Protein AF-0000000079156968 (afdb_homodimer)

InterPro domains:
  IPR021149 MAGT1/OST3/OST6 [PF04756] (38-128)

Nearest PDB structures (foldseek):
  6ef2-assembly1_L  TM=2.694E-01  e=6.608E+00  Saccharomyces cerevisiae S288C
  5nwl-assembly1_D  TM=2.665E-01  e=9.044E+00  Homo sapiens
  6ef2-assembly1_L  TM=2.692E-01  e=6.608E+00  Saccharomyces cerevisiae S288C
  5nwl-assembly1_D  TM=2.709E-01  e=9.629E+00  Homo sapiens

Foldseek 3Di:
DDCPPPPPPVVVVVVVPPPVPCVVVPPPVPVLPPLLVVLVVQLVVDQLSAREDDLVNVVCQVPRPPNLAAEDEAEAEPVCCVVCPPVVVVVVVVLSNVNNVQCVVCVPPPRSSRYGYYYYYDYPPNPDSD/DDPPPCPPPVVVVVVVPPPPPCVVVPPPVVVLPPLLVVLVVQLVVDQLSAREDDLVNVVCQVPRPPNLAAEDEAEAEPVCCVVCPPVVVVVVVVLSNVNNVQCVVCVPPPRSSRYGYYYYYDYPPNPDSD

Radius of gyration: 33.84 Å; Cα contacts (8 Å, |Δi|>4): 277; chains: 2; bounding box: 69×144×83 Å

Organism: Lactuca saligna (NCBI:txid75948)

Solvent-accessible surface area (backbone atoms only — not comparable to full-atom values): 15099 Å² total; per-residue (Å²): 138,86,81,78,77,75,73,68,68,64,64,64,59,62,62,64,60,65,65,69,61,77,74,62,74,74,68,68,65,72,59,73,74,53,60,64,60,52,49,50,56,50,21,70,73,31,89,43,30,43,27,79,46,48,73,69,56,48,49,50,60,57,63,44,84,74,55,80,46,34,39,36,36,38,38,42,30,55,83,42,50,83,78,34,44,74,61,49,52,52,50,52,48,52,52,37,50,51,26,27,53,49,46,70,75,23,62,83,36,87,62,58,51,35,54,44,39,32,35,33,75,44,45,75,78,56,57,72,80,92,139,87,81,78,79,78,73,66,70,67,64,65,62,64,61,66,62,67,68,67,66,76,74,63,74,75,68,69,65,71,60,73,76,52,59,65,60,51,49,51,56,50,22,71,73,30,89,42,30,43,27,81,45,47,73,69,57,49,50,48,60,56,63,44,82,74,53,78,45,32,38,37,36,39,39,41,30,56,82,42,50,81,78,33,44,72,62,49,52,53,49,52,50,52,52,37,51,51,27,28,53,49,46,69,74,22,63,83,36,86,61,58,50,34,54,43,40,32,34,34,76,42,45,76,78,57,58,71,79,93

pLDDT: mean 76.62, std 20.1, range [34.41, 97.06]

Sequence (260 aa):
MVISTKPFLILNLLLTITYIFLCTPYSSSVVAANIVADLHSLQSQFPSGIIRLNESILYRIFNASPRSFYLIIFFDAIQLHNKLKPNLKTIKFEYALIAKSFSINNQNSSSLSKIFLCDLEFSESEKDFLMVISTKPFLILNLLLTITYIFLCTPYSSSVVAANIVADLHSLQSQFPSGIIRLNESILYRIFNASPRSFYLIIFFDAIQLHNKLKPNLKTIKFEYALIAKSFSINNQNSSSLSKIFLCDLEFSESEKDFL

Secondary structure (DSSP, 8-state):
------TTHHHHHHHHHTT---------------HHHHHHHHHHTSTTS-EEE-HHHHHHHHT-SS---EEEEEEEEGGGTTTSHHHHHHHHHHHHHHHHHHHHHHTT-TTGGGEEEEEEEE-TT-----/-------THHHHHHHHHTT---------------HHHHHHHHHHTSTTS-EEE-HHHHHHHHT-SS---EEEEEEEEGGGTTTSHHHHHHHHHHHHHHHHHHHHHHTT-TTGGGEEEEEEEE-TT-----

Structure (mmCIF, N/CA/C/O backbone):
data_AF-0000000079156968-model_v1
#
loop_
_entity.id
_entity.type
_entity.pdbx_description
1 polymer 'Uncharacterized protein'
#
loop_
_atom_site.group_PDB
_atom_site.id
_atom_site.type_symbol
_atom_site.label_atom_id
_atom_site.label_alt_id
_atom_site.label_comp_id
_atom_site.label_asym_id
_atom_site.label_entity_id
_atom_site.label_seq_id
_atom_site.pdbx_PDB_ins_code
_atom_site.Cartn_x
_atom_site.Cartn_y
_atom_site.Cartn_z
_atom_site.occupancy
_atom_site.B_iso_or_equiv
_atom_site.auth_seq_id
_atom_site.auth_comp_id
_atom_site.auth_asym_id
_atom_site.auth_atom_id
_atom_site.pdbx_PDB_model_num
ATOM 1 N N . MET A 1 1 ? -11.703 -92.625 27.141 1 3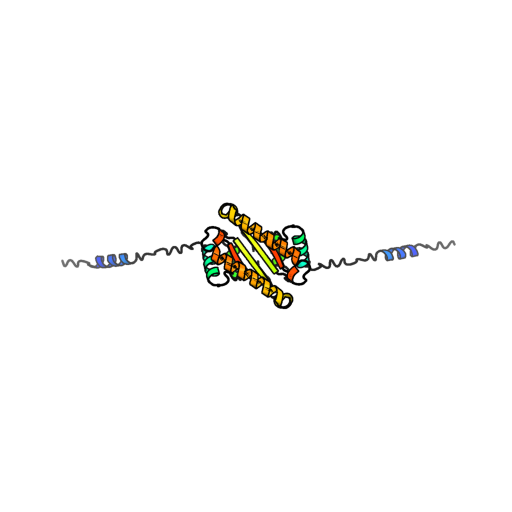4.41 1 MET A N 1
ATOM 2 C CA . MET A 1 1 ? -10.555 -91.875 26.641 1 34.41 1 MET A CA 1
ATOM 3 C C . MET A 1 1 ? -11 -90.688 25.766 1 34.41 1 MET A C 1
ATOM 5 O O . MET A 1 1 ? -11.055 -90.812 24.547 1 34.41 1 MET A O 1
ATOM 9 N N . VAL A 1 2 ? -12.109 -89.812 26.281 1 45.31 2 VAL A N 1
ATOM 10 C CA . VAL A 1 2 ? -12.938 -88.875 25.578 1 45.31 2 VAL A CA 1
ATOM 11 C C . VAL A 1 2 ? -12.125 -87.562 25.312 1 45.31 2 VAL A C 1
ATOM 13 O O . VAL A 1 2 ? -11.555 -87 26.234 1 45.31 2 VAL A O 1
ATOM 16 N N . ILE A 1 3 ? -11.602 -87.5 24.047 1 43.97 3 ILE A N 1
ATOM 17 C CA . ILE A 1 3 ? -10.781 -86.562 23.344 1 43.97 3 ILE A CA 1
ATOM 18 C C . ILE A 1 3 ? -11.523 -85.188 23.25 1 43.97 3 ILE A C 1
ATOM 20 O O . ILE A 1 3 ? -12.57 -85.125 22.609 1 43.97 3 ILE A O 1
ATOM 24 N N . SER A 1 4 ? -11.711 -84.375 24.406 1 45.78 4 SER A N 1
ATOM 25 C CA . SER A 1 4 ? -12.297 -83.062 24.484 1 45.78 4 SER A CA 1
ATOM 26 C C . SER A 1 4 ? -11.508 -82.062 23.672 1 45.78 4 SER A C 1
ATOM 28 O O . SER A 1 4 ? -10.336 -81.812 23.953 1 45.78 4 SER A O 1
ATOM 30 N N . THR A 1 5 ? -11.625 -82.188 22.328 1 36.69 5 THR A N 1
ATOM 31 C CA . THR A 1 5 ? -11 -81.25 21.391 1 36.69 5 THR A CA 1
ATOM 32 C C . THR A 1 5 ? -11.391 -79.812 21.703 1 36.69 5 THR A C 1
ATOM 34 O O . THR A 1 5 ? -12.555 -79.562 22.016 1 36.69 5 THR A O 1
ATOM 37 N N . LYS A 1 6 ? -10.43 -79 22.25 1 46.41 6 LYS A N 1
ATOM 38 C CA . LYS A 1 6 ? -10.312 -77.625 22.672 1 46.41 6 LYS A CA 1
ATOM 39 C C . LYS A 1 6 ? -10.594 -76.688 21.516 1 46.41 6 LYS A C 1
ATOM 41 O O . LYS A 1 6 ? -9.805 -76.562 20.578 1 46.41 6 LYS A O 1
ATOM 46 N N . PRO A 1 7 ? -11.922 -76.625 21.016 1 48.19 7 PRO A N 1
ATOM 47 C CA . PRO A 1 7 ? -12.086 -75.75 19.844 1 48.19 7 PRO A CA 1
ATOM 48 C C . PRO A 1 7 ? -11.664 -74.312 20.125 1 48.19 7 PRO A C 1
ATOM 50 O O . PRO A 1 7 ? -11.898 -73.438 19.312 1 48.19 7 PRO A O 1
ATOM 53 N N . PHE A 1 8 ? -11.109 -74 21.266 1 49.97 8 PHE A N 1
ATOM 54 C CA . PHE A 1 8 ? -11.078 -72.562 21.688 1 49.97 8 PHE A CA 1
ATOM 55 C C . PHE A 1 8 ? -10.133 -71.812 20.812 1 49.97 8 PHE A C 1
ATOM 57 O O . PHE A 1 8 ? -10.18 -70.562 20.812 1 49.97 8 PHE A O 1
ATOM 64 N N . LEU A 1 9 ? -9.227 -72.438 20.047 1 48.38 9 LEU A N 1
ATOM 65 C CA . LEU A 1 9 ? -8.117 -71.688 19.484 1 48.38 9 LEU A CA 1
ATOM 66 C C . LEU A 1 9 ? -8.594 -70.812 18.328 1 48.38 9 LEU A C 1
ATOM 68 O O . LEU A 1 9 ? -8.078 -69.688 18.141 1 48.38 9 LEU A O 1
ATOM 72 N N . ILE A 1 10 ? -9.695 -71.188 17.641 1 49.75 10 ILE A N 1
ATOM 73 C CA . ILE A 1 10 ? -10.023 -70.5 16.391 1 49.75 10 ILE A CA 1
ATOM 74 C C . ILE A 1 10 ? -10.586 -69.125 16.672 1 49.75 10 ILE A C 1
ATOM 76 O O . ILE A 1 10 ? -10.352 -68.188 15.914 1 49.75 10 ILE A O 1
ATOM 80 N N . LEU A 1 11 ? -11.164 -68.875 17.875 1 48.88 11 LEU A N 1
ATOM 81 C CA . LEU A 1 11 ? -11.883 -67.625 18.109 1 48.88 11 LEU A CA 1
ATOM 82 C C . LEU A 1 11 ? -10.906 -66.5 18.25 1 48.88 11 LEU A C 1
ATOM 84 O O . LEU A 1 11 ? -11.195 -65.375 17.812 1 48.88 11 LEU A O 1
ATOM 88 N N . ASN A 1 12 ? -9.758 -66.75 18.828 1 51.94 12 ASN A N 1
ATOM 89 C CA . ASN A 1 12 ? -8.859 -65.625 19.078 1 51.94 12 ASN A CA 1
ATOM 90 C C . ASN A 1 12 ? -8.281 -65.062 17.797 1 51.94 12 ASN A C 1
ATOM 92 O O . ASN A 1 12 ? -7.871 -63.906 17.75 1 51.94 12 ASN A O 1
ATOM 96 N N . LEU A 1 13 ? -8.195 -65.938 16.719 1 48.69 13 LEU A N 1
ATOM 97 C CA . LEU A 1 13 ? -7.5 -65.438 15.531 1 48.69 13 LEU A CA 1
ATOM 98 C C . LEU A 1 13 ? -8.328 -64.438 14.797 1 48.69 13 LEU A C 1
ATOM 100 O O . LEU A 1 13 ? -7.773 -63.469 14.25 1 48.69 13 LEU A O 1
ATOM 104 N N . LEU A 1 14 ? -9.656 -64.5 14.867 1 48.12 14 LEU A N 1
ATOM 105 C CA . LEU A 1 14 ? -10.477 -63.594 14.086 1 48.12 14 LEU A CA 1
ATOM 106 C C . LEU A 1 14 ? -10.414 -62.188 14.656 1 48.12 14 LEU A C 1
ATOM 108 O O . LEU A 1 14 ? -10.555 -61.219 13.922 1 48.12 14 LEU A O 1
ATOM 112 N N . LEU A 1 15 ? -10.156 -62.125 15.938 1 49.22 15 LEU A N 1
ATOM 113 C CA . LEU A 1 15 ? -10.258 -60.781 16.5 1 49.22 15 LEU A CA 1
ATOM 114 C C . LEU A 1 15 ? -9.07 -59.906 16.078 1 49.22 15 LEU A C 1
ATOM 116 O O . LEU A 1 15 ? -9.156 -58.688 16.078 1 49.22 15 LEU A O 1
ATOM 120 N N . THR A 1 16 ? -8 -60.625 15.828 1 47.84 16 THR A N 1
ATOM 121 C CA . THR A 1 16 ? -6.852 -59.75 15.594 1 47.84 16 THR A CA 1
ATOM 122 C C . THR A 1 16 ? -6.961 -59.062 14.242 1 47.84 16 THR A C 1
ATOM 124 O O . THR A 1 16 ? -6.238 -58.094 13.977 1 47.84 16 THR A O 1
ATOM 127 N N . ILE A 1 17 ? -7.836 -59.625 13.352 1 43.03 17 ILE A N 1
ATOM 128 C CA . ILE A 1 17 ? -7.742 -59.031 12.016 1 43.03 17 ILE A CA 1
ATOM 129 C C . ILE A 1 17 ? -8.258 -57.594 12.047 1 43.03 17 ILE A C 1
ATOM 131 O O . ILE A 1 17 ? -7.793 -56.75 11.281 1 43.03 17 ILE A O 1
ATOM 135 N N . THR A 1 18 ? -9.336 -57.375 12.828 1 43.94 18 THR A N 1
ATOM 136 C CA . THR A 1 18 ? -10.039 -56.156 12.422 1 43.94 18 THR A CA 1
ATOM 137 C C . THR A 1 18 ? -9.227 -54.938 12.797 1 43.94 18 THR A C 1
ATOM 139 O O . THR A 1 18 ? -9.633 -53.812 12.5 1 43.94 18 THR A O 1
ATOM 142 N N . TYR A 1 19 ? -8.344 -55.062 13.789 1 41.44 19 TYR A N 1
ATOM 143 C CA . TYR A 1 19 ? -7.84 -53.781 14.273 1 41.44 19 TYR A CA 1
ATOM 144 C C . TYR A 1 19 ? -6.969 -53.125 13.227 1 41.44 19 TYR A C 1
ATOM 146 O O . TYR A 1 19 ? -6.289 -52.125 13.516 1 41.44 19 TYR A O 1
ATOM 154 N N . ILE A 1 20 ? -6.598 -53.844 12.219 1 44 20 ILE A N 1
ATOM 155 C CA . ILE A 1 20 ? -5.711 -53.031 11.383 1 44 20 ILE A CA 1
ATOM 156 C C . ILE A 1 20 ? -6.453 -51.781 10.891 1 44 20 ILE A C 1
ATOM 158 O O . ILE A 1 20 ? -7.211 -51.844 9.922 1 44 20 ILE A O 1
ATOM 162 N N . PHE A 1 21 ? -7.422 -51.281 11.703 1 41.16 21 PHE A N 1
ATOM 163 C CA . PHE A 1 21 ? -7.91 -49.969 11.297 1 41.16 21 PHE A CA 1
ATOM 164 C C . PHE A 1 21 ? -6.77 -49.094 10.758 1 41.16 21 PHE A C 1
ATOM 166 O O . PHE A 1 21 ? -5.684 -49.062 11.344 1 41.16 21 PHE A O 1
ATOM 173 N N . LEU A 1 22 ? -6.965 -48.781 9.414 1 41.47 22 LEU A N 1
ATOM 174 C CA . LEU A 1 22 ? -6.395 -47.844 8.461 1 41.47 22 LEU A CA 1
ATOM 175 C C . LEU A 1 22 ? -6.105 -46.5 9.125 1 41.47 22 LEU A C 1
ATOM 177 O O . LEU A 1 22 ? -7.023 -45.75 9.406 1 41.47 22 LEU A O 1
ATOM 181 N N . CYS A 1 23 ? -5.281 -46.531 10.211 1 44.81 23 CYS A N 1
ATOM 182 C CA . CYS A 1 23 ? -4.723 -45.219 10.477 1 44.81 23 CYS A CA 1
ATOM 183 C C . CYS A 1 23 ? -4.281 -44.562 9.18 1 44.81 23 CYS A C 1
ATOM 185 O O . CYS A 1 23 ? -3.213 -44.844 8.648 1 44.81 23 CYS A O 1
ATOM 187 N N . THR A 1 24 ? -5.23 -44.344 8.289 1 46.56 24 THR A N 1
ATOM 188 C CA . THR A 1 24 ? -4.824 -43.438 7.238 1 46.56 24 THR A CA 1
ATOM 189 C C . THR A 1 24 ? -4.211 -42.156 7.836 1 46.56 24 THR A C 1
ATOM 191 O O . THR A 1 24 ? -4.793 -41.562 8.734 1 46.56 24 THR A O 1
ATOM 194 N N . PRO A 1 25 ? -2.896 -42.094 8.023 1 45.88 25 PRO A N 1
ATOM 195 C CA . PRO A 1 25 ? -2.42 -40.75 8.328 1 45.88 25 PRO A CA 1
ATOM 196 C C . PRO A 1 25 ? -3.146 -39.688 7.527 1 45.88 25 PRO A C 1
ATOM 198 O O . PRO A 1 25 ? -3.277 -39.781 6.305 1 45.88 25 PRO A O 1
ATOM 201 N N . TYR A 1 26 ? -4.258 -39.156 8.047 1 43.06 26 TYR A N 1
ATOM 202 C CA . TYR A 1 26 ? -4.617 -37.844 7.488 1 43.06 26 TYR A CA 1
ATOM 203 C C . TYR A 1 26 ? -3.381 -36.969 7.301 1 43.06 26 TYR A C 1
ATOM 205 O O . TYR A 1 26 ? -2.748 -36.562 8.281 1 43.06 26 TYR A O 1
ATOM 213 N N . SER A 1 27 ? -2.5 -37.312 6.453 1 39.81 27 SER A N 1
ATOM 214 C CA . SER A 1 27 ? -1.572 -36.25 6.102 1 39.81 27 SER A CA 1
ATOM 215 C C . SER A 1 27 ? -2.305 -34.938 5.895 1 39.81 27 SER A C 1
ATOM 217 O O . SER A 1 27 ? -3.113 -34.812 4.973 1 39.81 27 SER A O 1
ATOM 219 N N . SER A 1 28 ? -2.797 -34.375 6.949 1 41.38 28 SER A N 1
ATOM 220 C CA . SER A 1 28 ? -3.119 -32.969 6.684 1 41.38 28 SER A CA 1
ATOM 221 C C . SER A 1 28 ? -2.047 -32.312 5.824 1 41.38 28 SER A C 1
ATOM 223 O O . SER A 1 28 ? -0.916 -32.125 6.277 1 41.38 28 SER A O 1
ATOM 225 N N . SER A 1 29 ? -1.831 -32.75 4.66 1 41.41 29 SER A N 1
ATOM 226 C CA . SER A 1 29 ? -1.016 -31.844 3.844 1 41.41 29 SER A CA 1
ATOM 227 C C . SER A 1 29 ? -1.259 -30.391 4.215 1 41.41 29 SER A C 1
ATOM 229 O O . SER A 1 29 ? -2.385 -29.891 4.117 1 41.41 29 SER A O 1
ATOM 231 N N . VAL A 1 30 ? -0.843 -30.031 5.391 1 44 30 VAL A N 1
ATOM 232 C CA . VAL A 1 30 ? -0.809 -28.578 5.516 1 44 30 VAL A CA 1
ATOM 233 C C . VAL A 1 30 ? -0.494 -27.938 4.16 1 44 30 VAL A C 1
ATOM 235 O O . VAL A 1 30 ? 0.629 -28.047 3.666 1 44 30 VAL A O 1
ATOM 238 N N . VAL A 1 31 ? -1.243 -28.359 3.119 1 44.53 31 VAL A N 1
ATOM 239 C CA . VAL A 1 31 ? -1.124 -27.594 1.884 1 44.53 31 VAL A CA 1
ATOM 240 C C . VAL A 1 31 ? -0.657 -26.172 2.201 1 44.53 31 VAL A C 1
ATOM 242 O O . VAL A 1 31 ? -1.279 -25.469 3.002 1 44.53 31 VAL A O 1
ATOM 245 N N . ALA A 1 32 ? 0.556 -25.969 2.441 1 49.06 32 ALA A N 1
ATOM 246 C CA . ALA A 1 32 ? 1.07 -24.609 2.48 1 49.06 32 ALA A CA 1
ATOM 247 C C . ALA A 1 32 ? 0.101 -23.641 1.812 1 49.06 32 ALA A C 1
ATOM 249 O O . ALA A 1 32 ? -0.225 -23.781 0.633 1 49.06 32 ALA A O 1
ATOM 250 N N . ALA A 1 33 ? -1.077 -23.344 2.447 1 57.75 33 ALA A N 1
ATOM 251 C CA . ALA A 1 33 ? -2.105 -22.438 1.949 1 57.75 33 ALA A CA 1
ATOM 252 C C . ALA A 1 33 ? -1.504 -21.391 1.013 1 57.75 33 ALA A C 1
ATOM 254 O O . ALA A 1 33 ? -0.476 -20.781 1.326 1 57.75 33 ALA A O 1
ATOM 255 N N . ASN A 1 34 ? -1.652 -21.594 -0.417 1 84.19 34 ASN A N 1
ATOM 256 C CA . ASN A 1 34 ? -1.261 -20.719 -1.518 1 84.19 34 ASN A CA 1
ATOM 257 C C . ASN A 1 34 ? -1.795 -19.297 -1.323 1 84.19 34 ASN A C 1
ATOM 259 O O . ASN A 1 34 ? -3 -19.062 -1.435 1 84.19 34 ASN A O 1
ATOM 263 N N . ILE A 1 35 ? -1.034 -18.562 -0.685 1 89.12 35 ILE A N 1
ATOM 264 C CA . ILE A 1 35 ? -1.412 -17.203 -0.355 1 89.12 35 ILE A CA 1
ATOM 265 C C . ILE A 1 35 ? -2.068 -16.531 -1.565 1 89.12 35 ILE A C 1
ATOM 267 O O . ILE A 1 35 ? -3.018 -15.766 -1.419 1 89.12 35 ILE A O 1
ATOM 271 N N . VAL A 1 36 ? -1.673 -16.969 -2.711 1 91.56 36 VAL A N 1
ATOM 272 C CA . VAL A 1 36 ? -2.215 -16.359 -3.92 1 91.56 36 VAL A CA 1
ATOM 273 C C . VAL A 1 36 ? -3.654 -16.828 -4.133 1 91.56 36 VAL A C 1
ATOM 275 O O . VAL A 1 36 ? -4.523 -16.031 -4.488 1 91.56 36 VAL A O 1
ATOM 278 N N . ALA A 1 37 ? -3.834 -18.094 -3.906 1 93 37 ALA A N 1
ATOM 279 C CA . ALA A 1 37 ? -5.191 -18.609 -4.02 1 93 37 ALA A CA 1
ATOM 280 C C . ALA A 1 37 ? -6.117 -17.969 -2.986 1 93 37 ALA A C 1
ATOM 282 O O . ALA A 1 37 ? -7.266 -17.641 -3.293 1 93 37 ALA A O 1
ATOM 283 N N . ASP A 1 38 ? -5.625 -17.75 -1.8 1 94.06 38 ASP A N 1
ATOM 284 C CA . ASP A 1 38 ? -6.395 -17.094 -0.752 1 94.06 38 ASP A CA 1
ATOM 285 C C . ASP A 1 38 ? -6.742 -15.656 -1.148 1 94.06 38 ASP A C 1
ATOM 287 O O . ASP A 1 38 ? -7.871 -15.211 -0.938 1 94.06 38 ASP A O 1
ATOM 291 N N . LEU A 1 39 ? -5.82 -14.984 -1.703 1 94.69 39 LEU A N 1
ATOM 292 C CA . LEU A 1 39 ? -6.031 -13.609 -2.127 1 94.69 39 LEU A CA 1
ATOM 293 C C . LEU A 1 39 ? -7.074 -13.531 -3.238 1 94.69 39 LEU A C 1
ATOM 295 O O . LEU A 1 39 ? -7.93 -12.648 -3.234 1 94.69 39 LEU A O 1
ATOM 299 N N . HIS A 1 40 ? -6.996 -14.523 -4.109 1 94.06 40 HIS A N 1
ATOM 300 C CA . HIS A 1 40 ? -8.016 -14.57 -5.152 1 94.06 40 HIS A CA 1
ATOM 301 C C . HIS A 1 40 ? -9.398 -14.797 -4.559 1 94.06 40 HIS A C 1
ATOM 303 O O . HIS A 1 40 ? -10.375 -14.188 -4.996 1 94.06 40 HIS A O 1
ATOM 309 N N . SER A 1 41 ? -9.445 -15.672 -3.613 1 95 41 SER A N 1
ATOM 310 C CA . SER A 1 41 ? -10.711 -15.945 -2.945 1 95 41 SER A CA 1
ATOM 311 C C . SER A 1 41 ? -11.25 -14.703 -2.25 1 95 41 SER A C 1
ATOM 313 O O . SER A 1 41 ? -12.438 -14.383 -2.363 1 95 41 SER A O 1
ATOM 315 N N . LEU A 1 42 ? -10.398 -13.977 -1.569 1 94.88 42 LEU A N 1
ATOM 316 C CA . LEU A 1 42 ? -10.789 -12.75 -0.887 1 94.88 42 LEU A CA 1
ATOM 317 C C . LEU A 1 42 ? -11.227 -11.688 -1.889 1 94.88 42 LEU A C 1
ATOM 319 O O . LEU A 1 42 ? -12.234 -11.008 -1.677 1 94.88 42 LEU A O 1
ATOM 323 N N . GLN A 1 43 ? -10.477 -11.555 -2.963 1 94.12 43 GLN A N 1
ATOM 324 C CA . GLN A 1 43 ? -10.773 -10.57 -3.998 1 94.12 43 GLN A CA 1
ATOM 325 C C . GLN A 1 43 ? -12.156 -10.812 -4.602 1 94.12 43 GLN A C 1
ATOM 327 O O . GLN A 1 43 ? -12.891 -9.867 -4.883 1 94.12 43 GLN A O 1
ATOM 332 N N . SER A 1 44 ? -12.5 -12.07 -4.785 1 92.81 44 SER A N 1
ATOM 333 C CA . SER A 1 44 ? -13.758 -12.438 -5.43 1 92.81 44 SER A CA 1
ATOM 334 C C . SER A 1 44 ? -14.953 -12.109 -4.539 1 92.81 44 SER A C 1
ATOM 336 O O . SER A 1 44 ? -16.094 -12.07 -5.004 1 92.81 44 SER A O 1
ATOM 338 N N . GLN A 1 45 ? -14.727 -11.875 -3.26 1 93.31 45 GLN A N 1
ATOM 339 C CA . GLN A 1 45 ? -15.789 -11.594 -2.303 1 93.31 45 GLN A CA 1
ATOM 340 C C . GLN A 1 45 ? -16.297 -10.156 -2.445 1 93.31 45 GLN A C 1
ATOM 342 O O . GLN A 1 45 ? -17.391 -9.828 -1.984 1 93.31 45 GLN A O 1
ATOM 347 N N . PHE A 1 46 ? -15.547 -9.281 -3.053 1 90.75 46 PHE A N 1
ATOM 348 C CA . PHE A 1 46 ? -15.914 -7.883 -3.178 1 90.75 46 PHE A CA 1
ATOM 349 C C . PHE A 1 46 ? -16.094 -7.496 -4.641 1 90.75 46 PHE A C 1
ATOM 351 O O . PHE A 1 46 ? -15.203 -7.734 -5.465 1 90.75 46 PHE A O 1
ATOM 358 N N . PRO A 1 47 ? -17.156 -6.855 -4.898 1 90.81 47 PRO A N 1
ATOM 359 C CA . PRO A 1 47 ? -17.422 -6.469 -6.285 1 90.81 47 PRO A CA 1
ATOM 360 C C . PRO A 1 47 ? -16.406 -5.453 -6.816 1 90.81 47 PRO A C 1
ATOM 362 O O . PRO A 1 47 ? -16.188 -5.375 -8.023 1 90.81 47 PRO A O 1
ATOM 365 N N . SER A 1 48 ? -15.812 -4.613 -6.039 1 91.19 48 SER A N 1
ATOM 366 C CA . SER A 1 48 ? -14.852 -3.598 -6.453 1 91.19 48 SER A CA 1
ATOM 367 C C . SER A 1 48 ? -13.516 -4.23 -6.84 1 91.19 48 SER A C 1
ATOM 369 O O . SER A 1 48 ? -12.672 -3.576 -7.457 1 91.19 48 SER A O 1
ATOM 371 N N . GLY A 1 49 ? -13.344 -5.504 -6.477 1 93.31 49 GLY A N 1
ATOM 372 C CA . GLY A 1 49 ? -12.055 -6.141 -6.684 1 93.31 49 GLY A CA 1
ATOM 373 C C . GLY A 1 49 ? -11.016 -5.742 -5.648 1 93.31 49 GLY A C 1
ATOM 374 O O . GLY A 1 49 ? -9.875 -6.207 -5.695 1 93.31 49 GLY A O 1
ATOM 375 N N . ILE A 1 50 ? -11.391 -4.871 -4.719 1 96.88 50 ILE A N 1
ATOM 376 C CA . ILE A 1 50 ? -10.5 -4.438 -3.652 1 96.88 50 ILE A CA 1
ATOM 377 C C . ILE A 1 50 ? -10.602 -5.398 -2.471 1 96.88 50 ILE A C 1
ATOM 379 O O . ILE A 1 50 ? -11.703 -5.727 -2.021 1 96.88 50 ILE A O 1
ATOM 383 N N . ILE A 1 51 ? -9.438 -5.91 -2.076 1 96.62 51 ILE A N 1
ATOM 384 C CA . ILE A 1 51 ? -9.398 -6.746 -0.882 1 96.62 51 ILE A CA 1
ATOM 385 C C . ILE A 1 51 ? -9.359 -5.867 0.365 1 96.62 51 ILE A C 1
ATOM 387 O O . ILE A 1 51 ? -8.438 -5.066 0.541 1 96.62 51 ILE A O 1
ATOM 391 N N . ARG A 1 52 ? -10.352 -6.023 1.204 1 96.06 52 ARG A N 1
ATOM 392 C CA . ARG A 1 52 ? -10.367 -5.285 2.465 1 96.06 52 ARG A CA 1
ATOM 393 C C . ARG A 1 52 ? -9.508 -5.988 3.514 1 96.06 52 ARG A C 1
ATOM 395 O O . ARG A 1 52 ? -9.883 -7.055 4.012 1 96.06 52 ARG A O 1
ATOM 402 N N . LEU A 1 53 ? -8.422 -5.395 3.871 1 94.44 53 LEU A N 1
ATOM 403 C CA . LEU A 1 53 ? -7.484 -6 4.805 1 94.44 53 LEU A CA 1
ATOM 404 C C . LEU A 1 53 ? -7.816 -5.605 6.242 1 94.44 53 LEU A C 1
ATOM 406 O O . LEU A 1 53 ? -8.469 -4.586 6.473 1 94.44 53 LEU A O 1
ATOM 410 N N . ASN A 1 54 ? -7.445 -6.441 7.086 1 88.75 54 ASN A N 1
ATOM 411 C CA . ASN A 1 54 ? -7.32 -6.148 8.508 1 88.75 54 ASN A CA 1
ATOM 412 C C . ASN A 1 54 ? -5.965 -6.586 9.055 1 88.75 54 ASN A C 1
ATOM 414 O O . ASN A 1 54 ? -5.125 -7.09 8.312 1 88.75 54 ASN A O 1
ATOM 418 N N . GLU A 1 55 ? -5.805 -6.332 10.289 1 84.38 55 GLU A N 1
ATOM 419 C CA . GLU A 1 55 ? -4.508 -6.629 10.883 1 84.38 55 GLU A CA 1
ATOM 420 C C . GLU A 1 55 ? -4.156 -8.109 10.742 1 84.38 55 GLU A C 1
ATOM 422 O O . GLU A 1 55 ? -3.008 -8.453 10.461 1 84.38 55 GLU A O 1
ATOM 427 N N . SER A 1 56 ? -5.082 -8.922 10.922 1 87.69 56 SER A N 1
ATOM 428 C CA . SER A 1 56 ? -4.859 -10.359 10.852 1 87.69 56 SER A CA 1
ATOM 429 C C . SER A 1 56 ? -4.484 -10.797 9.445 1 87.69 56 SER A C 1
ATOM 431 O O . SER A 1 56 ? -3.516 -11.531 9.25 1 87.69 56 SER A O 1
ATOM 433 N N . ILE A 1 57 ? -5.207 -10.328 8.398 1 90.19 57 ILE A N 1
ATOM 434 C CA . ILE A 1 57 ? -4.934 -10.688 7.008 1 90.19 57 ILE A CA 1
ATOM 435 C C . ILE A 1 57 ? -3.592 -10.102 6.574 1 90.19 57 ILE A C 1
ATOM 437 O O . ILE A 1 57 ? -2.785 -10.781 5.941 1 90.19 57 ILE A O 1
ATOM 441 N N . LEU A 1 58 ? -3.352 -8.844 6.977 1 88.88 58 LEU A N 1
ATOM 442 C CA . LEU A 1 58 ? -2.092 -8.188 6.645 1 88.88 58 LEU A CA 1
ATOM 443 C C . LEU A 1 58 ? -0.908 -8.961 7.215 1 88.88 58 LEU A C 1
ATOM 445 O O . LEU A 1 58 ? 0.103 -9.148 6.535 1 88.88 58 LEU A O 1
ATOM 449 N N . TYR A 1 59 ? -1.089 -9.375 8.406 1 85.62 59 TYR A N 1
ATOM 450 C CA . TYR A 1 59 ? -0.048 -10.164 9.055 1 85.62 59 TYR A CA 1
ATOM 451 C C . TYR A 1 59 ? 0.22 -11.453 8.289 1 85.62 59 TYR A C 1
ATOM 453 O O . TYR A 1 59 ? 1.375 -11.82 8.07 1 85.62 59 TYR A O 1
ATOM 461 N N . ARG A 1 60 ? -0.784 -12.109 7.922 1 87.12 60 ARG A N 1
ATOM 462 C CA . ARG A 1 60 ? -0.65 -13.367 7.184 1 87.12 60 ARG A CA 1
ATOM 463 C C . ARG A 1 60 ? 0.055 -13.141 5.852 1 87.12 60 ARG A C 1
ATOM 465 O O . ARG A 1 60 ? 0.924 -13.922 5.465 1 87.12 60 ARG A O 1
ATOM 472 N N . ILE A 1 61 ? -0.312 -12.117 5.207 1 88.19 61 ILE A N 1
ATOM 473 C CA . ILE A 1 61 ? 0.27 -11.797 3.908 1 88.19 61 ILE A CA 1
ATOM 474 C C . ILE A 1 61 ? 1.762 -11.508 4.066 1 88.19 61 ILE A C 1
ATOM 476 O O . ILE A 1 61 ? 2.582 -12.016 3.295 1 88.19 61 ILE A O 1
ATOM 480 N N . PHE A 1 62 ? 2.07 -10.781 5.105 1 84.44 62 PHE A N 1
ATOM 481 C CA . PHE A 1 62 ? 3.449 -10.344 5.281 1 84.44 62 PHE A CA 1
ATOM 482 C C . PHE A 1 62 ? 4.32 -11.492 5.789 1 84.44 62 PHE A C 1
ATOM 484 O O . PHE A 1 62 ? 5.547 -11.438 5.684 1 84.44 62 PHE A O 1
ATOM 491 N N . ASN A 1 63 ? 3.631 -12.555 6.262 1 83.69 63 ASN A N 1
ATOM 492 C CA . ASN A 1 63 ? 4.383 -13.711 6.754 1 83.69 63 ASN A CA 1
ATOM 493 C C . ASN A 1 63 ? 4.242 -14.906 5.824 1 83.69 63 ASN A C 1
ATOM 495 O O . ASN A 1 63 ? 4.723 -16 6.141 1 83.69 63 ASN A O 1
ATOM 499 N N . ALA A 1 64 ? 3.586 -14.664 4.758 1 83.94 64 ALA A N 1
ATOM 500 C CA . ALA A 1 64 ? 3.41 -15.75 3.795 1 83.94 64 ALA A CA 1
ATOM 501 C C . ALA A 1 64 ? 4.727 -16.094 3.104 1 83.94 64 ALA A C 1
ATOM 503 O O . ALA A 1 64 ? 5.598 -15.227 2.955 1 83.94 64 ALA A O 1
ATOM 504 N N . SER A 1 65 ? 4.926 -17.406 2.758 1 81.94 65 SER A N 1
ATOM 505 C CA . SER A 1 65 ? 6.07 -17.906 1.994 1 81.94 65 SER A CA 1
ATOM 506 C C . SER A 1 65 ? 5.648 -19 1.014 1 81.94 65 SER A C 1
ATOM 508 O O . SER A 1 65 ? 5.074 -20.016 1.414 1 81.94 65 SER A O 1
ATOM 510 N N . PRO A 1 66 ? 5.805 -18.75 -0.345 1 81.94 66 PRO A N 1
ATOM 511 C CA . PRO A 1 66 ? 6.488 -17.609 -0.976 1 81.94 66 PRO A CA 1
ATOM 512 C C . PRO A 1 66 ? 5.574 -16.391 -1.15 1 81.94 66 PRO A C 1
ATOM 514 O O . PRO A 1 66 ? 4.352 -16.547 -1.234 1 81.94 66 PRO A O 1
ATOM 517 N N . ARG A 1 67 ? 6.184 -15.242 -1.162 1 84.62 67 ARG A N 1
ATOM 518 C CA . ARG A 1 67 ? 5.461 -14.023 -1.493 1 84.62 67 ARG A CA 1
ATOM 519 C C . ARG A 1 67 ? 5.512 -13.742 -2.992 1 84.62 67 ARG A C 1
ATOM 521 O O . ARG A 1 67 ? 6.172 -12.797 -3.428 1 84.62 67 ARG A O 1
ATOM 528 N N . SER A 1 68 ? 4.766 -14.508 -3.656 1 86.38 68 SER A N 1
ATOM 529 C CA . SER A 1 68 ? 4.781 -14.445 -5.113 1 86.38 68 SER A CA 1
ATOM 530 C C . SER A 1 68 ? 3.611 -13.625 -5.648 1 86.38 68 SER A C 1
ATOM 532 O O . SER A 1 68 ? 2.875 -14.086 -6.527 1 86.38 68 SER A O 1
ATOM 534 N N . PHE A 1 69 ? 3.496 -12.477 -5.09 1 90.38 69 PHE A N 1
ATOM 535 C CA . PHE A 1 69 ? 2.434 -11.562 -5.48 1 90.38 69 PHE A CA 1
ATOM 536 C C . PHE A 1 69 ? 2.869 -10.117 -5.293 1 90.38 69 PHE A C 1
ATOM 538 O O . PHE A 1 69 ? 3.848 -9.844 -4.594 1 90.38 69 PHE A O 1
ATOM 545 N N . TYR A 1 70 ? 2.172 -9.234 -5.98 1 90.12 70 TYR A N 1
ATOM 546 C CA . TYR A 1 70 ? 2.287 -7.793 -5.777 1 90.12 70 TYR A CA 1
ATOM 547 C C . TYR A 1 70 ? 1.046 -7.238 -5.09 1 90.12 70 TYR A C 1
ATOM 549 O O . TYR A 1 70 ? -0.057 -7.762 -5.27 1 90.12 70 TYR A O 1
ATOM 557 N N . LEU A 1 71 ? 1.287 -6.199 -4.266 1 94.44 71 LEU A N 1
ATOM 558 C CA . LEU A 1 71 ? 0.169 -5.539 -3.6 1 94.44 71 LEU A CA 1
ATOM 559 C C . LEU A 1 71 ? 0.213 -4.031 -3.824 1 94.44 71 LEU A C 1
ATOM 561 O O . LEU A 1 71 ? 1.287 -3.428 -3.797 1 94.44 71 LEU A O 1
ATOM 565 N N . ILE A 1 72 ? -0.918 -3.484 -4.059 1 95.38 72 ILE A N 1
ATOM 566 C CA . ILE A 1 72 ? -1.139 -2.049 -3.908 1 95.38 72 ILE A CA 1
ATOM 567 C C . ILE A 1 72 ? -2.152 -1.797 -2.793 1 95.38 72 ILE A C 1
ATOM 569 O O . ILE A 1 72 ? -3.314 -2.199 -2.9 1 95.38 72 ILE A O 1
ATOM 573 N N . ILE A 1 73 ? -1.721 -1.18 -1.707 1 95.62 73 ILE A N 1
ATOM 574 C CA . ILE A 1 73 ? -2.576 -1.029 -0.535 1 95.62 73 ILE A CA 1
ATOM 575 C C . ILE A 1 73 ? -2.869 0.45 -0.297 1 95.62 73 ILE A C 1
ATOM 577 O O . ILE A 1 73 ? -1.949 1.259 -0.165 1 95.62 73 ILE A O 1
ATOM 581 N N . PHE A 1 74 ? -4.137 0.812 -0.271 1 95.56 74 PHE A N 1
ATOM 582 C CA . PHE A 1 74 ? -4.586 2.119 0.191 1 95.56 74 PHE A CA 1
ATOM 583 C C . PHE A 1 74 ? -4.773 2.125 1.703 1 95.56 74 PHE A C 1
ATOM 585 O O . PHE A 1 74 ? -5.695 1.492 2.223 1 95.56 74 PHE A O 1
ATOM 592 N N . PHE A 1 75 ? -3.904 2.826 2.375 1 92.38 75 PHE A N 1
ATOM 593 C CA . PHE A 1 75 ? -3.988 2.986 3.822 1 92.38 75 PHE A CA 1
ATOM 594 C C . PHE A 1 75 ? -4.902 4.152 4.188 1 92.38 75 PHE A C 1
ATOM 596 O O . PHE A 1 75 ? -4.562 5.312 3.951 1 92.38 75 PHE A O 1
ATOM 603 N N . ASP A 1 76 ? -5.996 3.824 4.793 1 91.62 76 ASP A N 1
ATOM 604 C CA . ASP A 1 76 ? -7.086 4.766 5.039 1 91.62 76 ASP A CA 1
ATOM 605 C C . ASP A 1 76 ? -7.137 5.176 6.508 1 91.62 76 ASP A C 1
ATOM 607 O O . ASP A 1 76 ? -7.625 4.422 7.352 1 91.62 76 ASP A O 1
ATOM 611 N N . ALA A 1 77 ? -6.711 6.391 6.793 1 89.06 77 ALA A N 1
ATOM 612 C CA . ALA A 1 77 ? -6.688 6.906 8.156 1 89.06 77 ALA A CA 1
ATOM 613 C C . ALA A 1 77 ? -8.07 7.375 8.586 1 89.06 77 ALA A C 1
ATOM 615 O O . ALA A 1 77 ? -8.547 8.422 8.148 1 89.06 77 ALA A O 1
ATOM 616 N N . ILE A 1 78 ? -8.586 6.762 9.555 1 86.5 78 ILE A N 1
ATOM 617 C CA . ILE A 1 78 ? -9.953 7.02 10 1 86.5 78 ILE A CA 1
ATOM 618 C C . ILE A 1 78 ? -10.047 8.43 10.578 1 86.5 78 ILE A C 1
ATOM 620 O O . ILE A 1 78 ? -11.062 9.109 10.406 1 86.5 78 ILE A O 1
ATOM 624 N N . GLN A 1 79 ? -9.008 8.867 11.172 1 83.94 79 GLN A N 1
ATOM 625 C CA . GLN A 1 79 ? -9.023 10.141 11.883 1 83.94 79 GLN A CA 1
ATOM 626 C C . GLN A 1 79 ? -9.125 11.312 10.906 1 83.94 79 GLN A C 1
ATOM 628 O O . GLN A 1 79 ? -9.422 12.438 11.312 1 83.94 79 GLN A O 1
ATOM 633 N N . LEU A 1 80 ? -8.906 11.031 9.625 1 86.75 80 LEU A N 1
ATOM 634 C CA . LEU A 1 80 ? -8.914 12.102 8.641 1 86.75 80 LEU A CA 1
ATOM 635 C C . LEU A 1 80 ? -10.242 12.141 7.887 1 86.75 80 LEU A C 1
ATOM 637 O O . LEU A 1 80 ? -10.477 13.047 7.082 1 86.75 80 LEU A O 1
ATOM 641 N N . HIS A 1 81 ? -11.125 11.273 8.125 1 86.44 81 HIS A N 1
ATOM 642 C CA . HIS A 1 81 ? -12.367 11.156 7.371 1 86.44 81 HIS A CA 1
ATOM 643 C C . HIS A 1 81 ? -13.195 12.43 7.473 1 86.44 81 HIS A C 1
ATOM 645 O O . HIS A 1 81 ? -13.828 12.844 6.5 1 86.44 81 HIS A O 1
ATOM 651 N N . ASN A 1 82 ? -13.125 13.117 8.578 1 83.62 82 ASN A N 1
ATOM 652 C CA . ASN A 1 82 ? -13.922 14.32 8.766 1 83.62 82 ASN A CA 1
ATOM 653 C C . ASN A 1 82 ? -13.242 15.547 8.164 1 83.62 82 ASN A C 1
ATOM 655 O O . ASN A 1 82 ? -13.906 16.531 7.824 1 83.62 82 ASN A O 1
ATOM 659 N N . LYS A 1 83 ? -11.992 15.469 8.023 1 78.88 83 LYS A N 1
ATOM 660 C CA . LYS A 1 83 ? -11.227 16.609 7.535 1 78.88 83 LYS A CA 1
ATOM 661 C C . LYS A 1 83 ? -11.148 16.609 6.012 1 78.88 83 LYS A C 1
ATOM 663 O O . LYS A 1 83 ? -11.164 17.672 5.383 1 78.88 83 LYS A O 1
ATOM 668 N N . LEU A 1 84 ? -11.164 15.469 5.363 1 77.81 84 LEU A N 1
ATOM 669 C CA . LEU A 1 84 ? -10.898 15.336 3.932 1 77.81 84 LEU A CA 1
ATOM 670 C C . LEU A 1 84 ? -12.109 14.766 3.207 1 77.81 84 LEU A C 1
ATOM 672 O O . LEU A 1 84 ? -12.039 14.438 2.021 1 77.81 84 LEU A O 1
ATOM 676 N N . LYS A 1 85 ? -13.234 14.883 3.633 1 77.94 85 LYS A N 1
ATOM 677 C CA . LYS A 1 85 ? -14.422 14.102 3.297 1 77.94 85 LYS A CA 1
ATOM 678 C C . LYS A 1 85 ? -14.711 14.156 1.8 1 77.94 85 LYS A C 1
ATOM 680 O O . LYS A 1 85 ? -14.773 13.117 1.135 1 77.94 85 LYS A O 1
ATOM 685 N N . PRO A 1 86 ? -14.859 15.336 1.216 1 80.81 86 PRO A N 1
ATOM 686 C CA . PRO A 1 86 ? -15.258 15.273 -0.192 1 80.81 86 PRO A CA 1
ATOM 687 C C . PRO A 1 86 ? -14.133 14.766 -1.097 1 80.81 86 PRO A C 1
ATOM 689 O O . PRO A 1 86 ? -14.383 13.969 -2.01 1 80.81 86 PRO A O 1
ATOM 692 N N . ASN A 1 87 ? -12.984 15.117 -0.878 1 87 87 ASN A N 1
ATOM 693 C CA . ASN A 1 87 ? -11.859 14.734 -1.726 1 87 87 ASN A CA 1
ATOM 694 C C . ASN A 1 87 ? -11.469 13.273 -1.507 1 87 87 ASN A C 1
ATOM 696 O O . ASN A 1 87 ? -11.156 12.562 -2.461 1 87 87 ASN A O 1
ATOM 700 N N . LEU A 1 88 ? -11.609 12.875 -0.308 1 88.94 88 LEU A N 1
ATOM 701 C CA . LEU A 1 88 ? -11.273 11.492 0.018 1 88.94 88 LEU A CA 1
ATOM 702 C C . LEU A 1 88 ? -12.25 10.523 -0.645 1 88.94 88 LEU A C 1
ATOM 704 O O . LEU A 1 88 ? -11.844 9.492 -1.176 1 88.94 88 LEU A O 1
ATOM 708 N N . LYS A 1 89 ? -13.508 10.938 -0.617 1 89.62 89 LYS A N 1
ATOM 709 C CA . LYS A 1 89 ? -14.523 10.102 -1.252 1 89.62 89 LYS A CA 1
ATOM 710 C C . LYS A 1 89 ? -14.234 9.922 -2.74 1 89.62 89 LYS A C 1
ATOM 712 O O . LYS A 1 89 ? -14.375 8.82 -3.277 1 89.62 89 LYS A O 1
ATOM 717 N N . THR A 1 90 ? -13.844 10.992 -3.381 1 90.44 90 THR A N 1
ATOM 718 C CA . THR A 1 90 ? -13.547 10.953 -4.809 1 90.44 90 THR A CA 1
ATOM 719 C C . THR A 1 90 ? -12.344 10.062 -5.09 1 90.44 90 THR A C 1
ATOM 721 O O . THR A 1 90 ? -12.367 9.258 -6.02 1 90.44 90 THR A O 1
ATOM 724 N N . ILE A 1 91 ? -11.328 10.141 -4.293 1 91.19 91 ILE A N 1
ATOM 725 C CA . ILE A 1 91 ? -10.109 9.359 -4.48 1 91.19 91 ILE A CA 1
ATOM 726 C C . ILE A 1 91 ? -10.414 7.879 -4.266 1 91.19 91 ILE A C 1
ATOM 728 O O . ILE A 1 91 ? -9.977 7.031 -5.047 1 91.19 91 ILE A O 1
ATOM 732 N N . LYS A 1 92 ? -11.148 7.633 -3.262 1 92.38 92 LYS A N 1
ATOM 733 C CA . LYS A 1 92 ? -11.523 6.25 -2.973 1 92.38 92 LYS A CA 1
ATOM 734 C C . LYS A 1 92 ? -12.359 5.66 -4.098 1 92.38 92 LYS A C 1
ATOM 736 O O . LYS A 1 92 ? -12.219 4.48 -4.441 1 92.38 92 LYS A O 1
ATOM 741 N N . PHE A 1 93 ? -13.172 6.484 -4.609 1 93.12 93 PHE A N 1
ATOM 742 C CA . PHE A 1 93 ? -14.008 6.055 -5.723 1 93.12 93 PHE A CA 1
ATOM 743 C C . PHE A 1 93 ? -13.156 5.738 -6.949 1 93.12 93 PHE A C 1
ATOM 745 O O . PHE A 1 93 ? -13.336 4.695 -7.582 1 93.12 93 PHE A O 1
ATOM 752 N N . GLU A 1 94 ? -12.234 6.609 -7.254 1 90.25 94 GLU A N 1
ATOM 753 C CA . GLU A 1 94 ? -11.344 6.387 -8.391 1 90.25 94 GLU A CA 1
ATOM 754 C C . GLU A 1 94 ? -10.484 5.145 -8.18 1 90.25 94 GLU A C 1
ATOM 756 O O . GLU A 1 94 ? -10.281 4.363 -9.117 1 90.25 94 GLU A O 1
ATOM 761 N N . TYR A 1 95 ? -10.031 4.992 -6.992 1 94 95 TYR A N 1
ATOM 762 C CA . TYR A 1 95 ? -9.242 3.814 -6.645 1 94 95 TYR A CA 1
ATOM 763 C C . TYR A 1 95 ? -10.047 2.539 -6.848 1 94 95 TYR A C 1
ATOM 765 O O . TYR A 1 95 ? -9.555 1.563 -7.414 1 94 95 TYR A O 1
ATOM 773 N N . ALA A 1 96 ? -11.25 2.566 -6.469 1 94 96 ALA A N 1
ATOM 774 C CA . ALA A 1 96 ? -12.133 1.412 -6.617 1 94 96 ALA A CA 1
ATOM 775 C C . ALA A 1 96 ? -12.422 1.124 -8.086 1 94 96 ALA A C 1
ATOM 777 O O . ALA A 1 96 ? -12.477 -0.037 -8.5 1 94 96 ALA A O 1
ATOM 778 N N . LEU A 1 97 ? -12.609 2.146 -8.805 1 93.62 97 LEU A N 1
ATOM 779 C CA . LEU A 1 97 ? -12.852 2 -10.242 1 93.62 97 LEU A CA 1
ATOM 780 C C . LEU A 1 97 ? -11.664 1.354 -10.93 1 93.62 97 LEU A C 1
ATOM 782 O O . LEU A 1 97 ? -11.828 0.47 -11.773 1 93.62 97 LEU A O 1
ATOM 786 N N . ILE A 1 98 ? -10.516 1.787 -10.625 1 91.5 98 ILE A N 1
ATOM 787 C CA . ILE A 1 98 ? -9.281 1.224 -11.172 1 91.5 98 ILE A CA 1
ATOM 788 C C . ILE A 1 98 ? -9.164 -0.245 -10.773 1 91.5 98 ILE A C 1
ATOM 790 O O . ILE A 1 98 ? -8.859 -1.101 -11.609 1 91.5 98 ILE A O 1
ATOM 794 N N . ALA A 1 99 ? -9.445 -0.529 -9.531 1 92.81 99 ALA A N 1
ATOM 795 C CA . ALA A 1 99 ? -9.336 -1.895 -9.023 1 92.81 99 ALA A CA 1
ATOM 796 C C . ALA A 1 99 ? -10.297 -2.828 -9.758 1 92.81 99 ALA A C 1
ATOM 798 O O . ALA A 1 99 ? -9.914 -3.924 -10.172 1 92.81 99 ALA A O 1
ATOM 799 N N . LYS A 1 100 ? -11.477 -2.389 -9.883 1 92.12 100 LYS A N 1
ATOM 800 C CA . LYS A 1 100 ? -12.484 -3.186 -10.57 1 92.12 100 LYS A CA 1
ATOM 801 C C . LYS A 1 100 ? -12.078 -3.459 -12.016 1 92.12 100 LYS A C 1
ATOM 803 O O . LYS A 1 100 ? -12.086 -4.609 -12.461 1 92.12 100 LYS A O 1
ATOM 808 N N . SER A 1 101 ? -11.734 -2.475 -12.734 1 90.81 101 SER A N 1
ATOM 809 C CA . SER A 1 101 ? -11.281 -2.623 -14.109 1 90.81 101 SER A CA 1
ATOM 810 C C . SER A 1 101 ? -10.07 -3.545 -14.203 1 90.81 101 SER A C 1
ATOM 812 O O . SER A 1 101 ? -10 -4.398 -15.086 1 90.81 101 SER A O 1
ATOM 814 N N . PHE A 1 102 ? -9.141 -3.338 -13.305 1 89.31 102 PHE A N 1
ATOM 815 C CA . PHE A 1 102 ? -7.926 -4.141 -13.281 1 89.31 102 PHE A CA 1
ATOM 816 C C . PHE A 1 102 ? -8.25 -5.613 -13.07 1 89.31 102 PHE A C 1
ATOM 818 O O . PHE A 1 102 ? -7.75 -6.473 -13.797 1 89.31 102 PHE A O 1
ATOM 825 N N . SER A 1 103 ? -9.086 -5.867 -12.086 1 89.44 103 SER A N 1
ATOM 826 C CA . SER A 1 103 ? -9.43 -7.242 -11.75 1 89.44 103 SER A CA 1
ATOM 827 C C . SER A 1 103 ? -10.164 -7.93 -12.898 1 89.44 103 SER A C 1
ATOM 829 O O . SER A 1 103 ? -9.891 -9.094 -13.203 1 89.44 103 SER A O 1
ATOM 831 N N . ILE A 1 104 ? -11.023 -7.266 -13.586 1 88.5 104 ILE A N 1
ATOM 832 C CA . ILE A 1 104 ? -11.812 -7.82 -14.68 1 88.5 104 ILE A CA 1
ATOM 833 C C . ILE A 1 104 ? -10.906 -8.094 -15.883 1 88.5 104 ILE A C 1
ATOM 835 O O . ILE A 1 104 ? -11.016 -9.148 -16.516 1 88.5 104 ILE A O 1
ATOM 839 N N . ASN A 1 105 ? -10.016 -7.238 -16.172 1 88.44 105 ASN A N 1
ATOM 840 C CA . ASN A 1 105 ? -9.227 -7.309 -17.391 1 88.44 105 ASN A CA 1
ATOM 841 C C . ASN A 1 105 ? -8.039 -8.258 -17.234 1 88.44 105 ASN A C 1
ATOM 843 O O . ASN A 1 105 ? -7.48 -8.727 -18.234 1 88.44 105 ASN A O 1
ATOM 847 N N . ASN A 1 106 ? -7.699 -8.578 -15.977 1 86.94 106 ASN A N 1
ATOM 848 C CA . ASN A 1 106 ? -6.461 -9.328 -15.812 1 86.94 106 ASN A CA 1
ATOM 849 C C . ASN A 1 106 ? -6.691 -10.633 -15.055 1 86.94 106 ASN A C 1
ATOM 851 O O . ASN A 1 106 ? -5.738 -11.32 -14.688 1 86.94 106 ASN A O 1
ATOM 855 N N . GLN A 1 107 ? -7.922 -10.953 -14.914 1 84.44 107 GLN A N 1
ATOM 856 C CA . GLN A 1 107 ? -8.258 -12.148 -14.141 1 84.44 107 GLN A CA 1
ATOM 857 C C . GLN A 1 107 ? -7.73 -13.406 -14.82 1 84.44 107 GLN A C 1
ATOM 859 O O . GLN A 1 107 ? -7.414 -14.391 -14.148 1 84.44 107 GLN A O 1
ATOM 864 N N . ASN A 1 108 ? -7.484 -13.352 -16.078 1 87.12 108 ASN A N 1
ATOM 865 C CA . ASN A 1 108 ? -7.055 -14.531 -16.828 1 87.12 108 ASN A CA 1
ATOM 866 C C . ASN A 1 108 ? -5.574 -14.453 -17.188 1 87.12 108 ASN A C 1
ATOM 868 O O . ASN A 1 108 ? -5.039 -15.359 -17.828 1 87.12 108 ASN A O 1
ATOM 872 N N . SER A 1 109 ? -4.941 -13.414 -16.812 1 85.88 109 SER A N 1
ATOM 873 C CA . SER A 1 109 ? -3.51 -13.281 -17.062 1 85.88 109 SER A CA 1
ATOM 874 C C . SER A 1 109 ? -2.695 -14.016 -16 1 85.88 109 SER A C 1
ATOM 876 O O . SER A 1 109 ? -2.912 -13.828 -14.805 1 85.88 109 SER A O 1
ATOM 878 N N . SER A 1 110 ? -1.826 -14.852 -16.422 1 83.31 110 SER A N 1
ATOM 879 C CA . SER A 1 110 ? -0.992 -15.609 -15.492 1 83.31 110 SER A CA 1
ATOM 880 C C . SER A 1 110 ? -0.074 -14.688 -14.688 1 83.31 110 SER A C 1
ATOM 882 O O . SER A 1 110 ? 0.234 -14.961 -13.531 1 83.31 110 SER A O 1
ATOM 884 N N . SER A 1 111 ? 0.351 -13.57 -15.258 1 83.38 111 SER A N 1
ATOM 885 C CA . SER A 1 111 ? 1.301 -12.664 -14.617 1 83.38 111 SER A CA 1
ATOM 886 C C . SER A 1 111 ? 0.583 -11.57 -13.836 1 83.38 111 SER A C 1
ATOM 888 O O . SER A 1 111 ? 0.799 -11.414 -12.633 1 83.38 111 SER A O 1
ATOM 890 N N . LEU A 1 112 ? -0.465 -10.961 -14.445 1 87.12 112 LEU A N 1
ATOM 891 C CA . LEU A 1 112 ? -1.08 -9.781 -13.852 1 87.12 112 LEU A CA 1
ATOM 892 C C . LEU A 1 112 ? -2.1 -10.18 -12.789 1 87.12 112 LEU A C 1
ATOM 894 O O . LEU A 1 112 ? -2.482 -9.359 -11.953 1 87.12 112 LEU A O 1
ATOM 898 N N . SER A 1 113 ? -2.422 -11.453 -12.805 1 88.75 113 SER A N 1
ATOM 899 C CA . SER A 1 113 ? -3.385 -11.93 -11.82 1 88.75 113 SER A CA 1
ATOM 900 C C . SER A 1 113 ? -2.758 -12.016 -10.43 1 88.75 113 SER A C 1
ATOM 902 O O . SER A 1 113 ? -3.455 -12.25 -9.438 1 88.75 113 SER A O 1
ATOM 904 N N . LYS A 1 114 ? -1.437 -11.805 -10.398 1 91 114 LYS A N 1
ATOM 905 C CA . LYS A 1 114 ? -0.72 -11.867 -9.125 1 91 114 LYS A CA 1
ATOM 906 C C . LYS A 1 114 ? -0.583 -10.477 -8.5 1 91 114 LYS A C 1
ATOM 908 O O . LYS A 1 114 ? 0.107 -10.312 -7.496 1 91 114 LYS A O 1
ATOM 913 N N . ILE A 1 115 ? -1.213 -9.43 -9.062 1 92.19 115 ILE A N 1
ATOM 914 C CA . ILE A 1 115 ? -1.266 -8.086 -8.516 1 92.19 115 ILE A CA 1
ATOM 915 C C . ILE A 1 115 ? -2.627 -7.844 -7.859 1 92.19 115 ILE A C 1
ATOM 917 O O . ILE A 1 115 ? -3.664 -7.953 -8.516 1 92.19 115 ILE A O 1
ATOM 921 N N . PHE A 1 116 ? -2.631 -7.461 -6.566 1 94.19 116 PHE A N 1
ATOM 922 C CA . PHE A 1 116 ? -3.871 -7.297 -5.816 1 94.19 116 PHE A CA 1
ATOM 923 C C . PHE A 1 116 ? -3.988 -5.879 -5.266 1 94.19 116 PHE A C 1
ATOM 925 O O . PHE A 1 116 ? -3.027 -5.344 -4.711 1 94.19 116 PHE A O 1
ATOM 932 N N . LEU A 1 117 ? -5.121 -5.289 -5.492 1 96.38 117 LEU A N 1
ATOM 933 C CA . LEU A 1 117 ? -5.434 -3.996 -4.898 1 96.38 117 LEU A CA 1
ATOM 934 C C . LEU A 1 117 ? -6.184 -4.168 -3.58 1 96.38 117 LEU A C 1
ATOM 936 O O . LEU A 1 117 ? -7.152 -4.93 -3.508 1 96.38 117 LEU A O 1
ATOM 940 N N . CYS A 1 118 ? -5.703 -3.467 -2.521 1 97.06 118 CYS A N 1
ATOM 941 C CA . CYS A 1 118 ? -6.22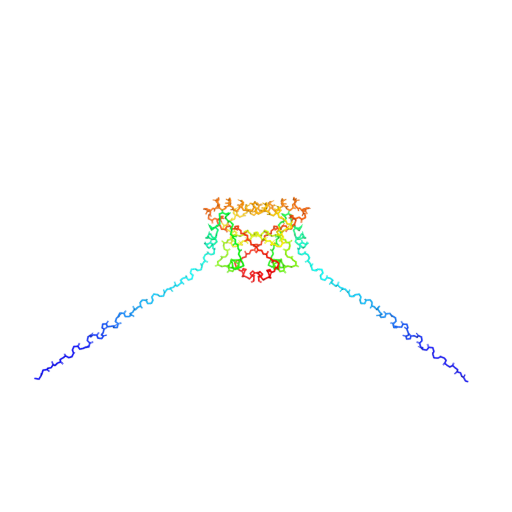3 -3.648 -1.172 1 97.06 118 CYS A CA 1
ATOM 942 C C . CYS A 1 118 ? -6.488 -2.305 -0.504 1 97.06 118 CYS A C 1
ATOM 944 O O . CYS A 1 118 ? -6.004 -1.27 -0.966 1 97.06 118 CYS A O 1
ATOM 946 N N . ASP A 1 119 ? -7.27 -2.293 0.446 1 96.31 119 ASP A N 1
ATOM 947 C CA . ASP A 1 119 ? -7.371 -1.158 1.359 1 96.31 119 ASP A CA 1
ATOM 948 C C . ASP A 1 119 ? -7.27 -1.612 2.812 1 96.31 119 ASP A C 1
ATOM 950 O O . ASP A 1 119 ? -7.52 -2.779 3.125 1 96.31 119 ASP A O 1
ATOM 954 N N . LEU A 1 120 ? -6.711 -0.803 3.633 1 94.25 120 LEU A N 1
ATOM 955 C CA . LEU A 1 120 ? -6.574 -1.031 5.066 1 94.25 120 LEU A CA 1
ATOM 956 C C . LEU A 1 120 ? -6.938 0.223 5.855 1 94.25 120 LEU A C 1
ATOM 958 O O . LEU A 1 120 ? -6.293 1.264 5.707 1 94.25 120 LEU A O 1
ATOM 962 N N . GLU A 1 121 ? -7.98 0.106 6.656 1 90.62 121 GLU A N 1
ATOM 963 C CA . GLU A 1 121 ? -8.359 1.202 7.543 1 90.62 121 GLU A CA 1
ATOM 964 C C . GLU A 1 121 ? -7.598 1.133 8.859 1 90.62 121 GLU A C 1
ATOM 966 O O . GLU A 1 121 ? -7.465 0.059 9.453 1 90.62 121 GLU A O 1
ATOM 971 N N . PHE A 1 122 ? -7.008 2.307 9.219 1 83.06 122 PHE A N 1
ATOM 972 C CA . PHE A 1 122 ? -6.285 2.334 10.484 1 83.06 122 PHE A CA 1
ATOM 973 C C . PHE A 1 122 ? -6.645 3.58 11.289 1 83.06 122 PHE A C 1
ATOM 975 O O . PHE A 1 122 ? -7.117 4.57 10.727 1 83.06 122 PHE A O 1
ATOM 982 N N . SER A 1 123 ? -6.59 3.402 12.562 1 80.06 123 SER A N 1
ATOM 983 C CA . SER A 1 123 ? -6.848 4.516 13.469 1 80.06 123 SER A CA 1
ATOM 984 C C . SER A 1 123 ? -5.625 4.828 14.32 1 80.06 123 SER A C 1
ATOM 986 O O . SER A 1 123 ? -4.68 4.039 14.383 1 80.06 123 SER A O 1
ATOM 988 N N . GLU A 1 124 ? -5.605 5.996 14.867 1 69.94 124 GLU A N 1
ATOM 989 C CA . GLU A 1 124 ? -4.52 6.453 15.734 1 69.94 124 GLU A CA 1
ATOM 990 C C . GLU A 1 124 ? -4.301 5.488 16.891 1 69.94 124 GLU A C 1
ATOM 992 O O . GLU A 1 124 ? -3.18 5.359 17.391 1 69.94 124 GLU A O 1
ATOM 997 N N . SER A 1 125 ? -5.312 5.008 17.188 1 63.97 125 SER A N 1
ATOM 998 C CA . SER A 1 125 ? -5.223 4.117 18.344 1 63.97 125 SER A CA 1
ATOM 999 C C . SER A 1 125 ? -4.641 2.764 17.953 1 63.97 125 SER A C 1
ATOM 1001 O O . SER A 1 125 ? -4.332 1.942 18.812 1 63.97 125 SER A O 1
ATOM 1003 N N . GLU A 1 126 ? -4.66 2.602 16.719 1 60.06 126 GLU A N 1
ATOM 1004 C CA . GLU A 1 126 ? -4.172 1.298 16.281 1 60.06 126 GLU A CA 1
ATOM 1005 C C . GLU A 1 126 ? -2.65 1.229 16.344 1 60.06 126 GLU A C 1
ATOM 1007 O O . GLU A 1 126 ? -1.96 1.972 15.641 1 60.06 126 GLU A O 1
ATOM 1012 N N . LYS A 1 127 ? -2.201 1.224 17.672 1 55.09 127 LYS A N 1
ATOM 1013 C CA . LYS A 1 127 ? -0.781 1.089 17.969 1 55.09 127 LYS A CA 1
ATOM 1014 C C . LYS A 1 127 ? -0.1 0.116 17.016 1 55.09 127 LYS A C 1
ATOM 1016 O O . LYS A 1 127 ? 0.947 0.429 16.453 1 55.09 127 LYS A O 1
ATOM 1021 N N . ASP A 1 128 ? -0.236 -1.209 17.172 1 54.66 128 ASP A N 1
ATOM 1022 C CA . ASP A 1 128 ? 0.705 -2.275 16.844 1 54.66 128 ASP A CA 1
ATOM 1023 C C . ASP A 1 128 ? 0.468 -2.799 15.43 1 54.66 128 ASP A C 1
ATOM 1025 O O . ASP A 1 128 ? -0.388 -3.66 15.219 1 54.66 128 ASP A O 1
ATOM 1029 N N . PHE A 1 129 ? 0.623 -1.92 14.555 1 53.88 129 PHE A N 1
ATOM 1030 C CA . PHE A 1 129 ? 0.488 -2.592 13.266 1 53.88 129 PHE A CA 1
ATOM 1031 C C . PHE A 1 129 ? 1.417 -3.797 13.188 1 53.88 129 PHE A C 1
ATOM 1033 O O . PHE A 1 129 ? 1.08 -4.805 12.562 1 53.88 129 PHE A O 1
ATOM 1040 N N . LEU A 1 130 ? 2.723 -3.469 13.672 1 49.88 130 LEU A N 1
ATOM 1041 C CA . LEU A 1 130 ? 3.775 -4.477 13.609 1 49.88 130 LEU A CA 1
ATOM 1042 C C . LEU A 1 130 ? 4.16 -4.949 15.008 1 49.88 130 LEU A C 1
ATOM 1044 O O . LEU A 1 130 ? 4.117 -4.172 15.961 1 49.88 130 LEU A O 1
ATOM 1048 N N . MET B 1 1 ? 52.406 53.312 63.844 1 34.75 1 MET B N 1
ATOM 1049 C CA . MET B 1 1 ? 51.844 51.938 63.75 1 34.75 1 MET B CA 1
ATOM 1050 C C . MET B 1 1 ? 50.875 51.812 62.594 1 34.75 1 MET B C 1
ATOM 1052 O O . MET B 1 1 ? 49.844 52.5 62.562 1 34.75 1 MET B O 1
ATOM 1056 N N . VAL B 1 2 ? 51.406 51.438 61.25 1 45.12 2 VAL B N 1
ATOM 1057 C CA . VAL B 1 2 ? 51 51.5 59.875 1 45.12 2 VAL B CA 1
ATOM 1058 C C . VAL B 1 2 ? 49.969 50.406 59.594 1 45.12 2 VAL B C 1
ATOM 1060 O O . VAL B 1 2 ? 50.25 49.219 59.719 1 45.12 2 VAL B O 1
ATOM 1063 N N . ILE B 1 3 ? 48.688 50.75 59.875 1 43.53 3 ILE B N 1
ATOM 1064 C CA . ILE B 1 3 ? 47.5 49.938 59.781 1 43.53 3 ILE B CA 1
ATOM 1065 C C . ILE B 1 3 ? 47.281 49.531 58.312 1 43.53 3 ILE B C 1
ATOM 1067 O O . ILE B 1 3 ? 47.062 50.375 57.438 1 43.53 3 ILE B O 1
ATOM 1071 N N . SER B 1 4 ? 48 48.438 57.781 1 45 4 SER B N 1
ATOM 1072 C CA . SER B 1 4 ? 47.938 47.781 56.469 1 45 4 SER B CA 1
ATOM 1073 C C . SER B 1 4 ? 46.562 47.156 56.219 1 45 4 SER B C 1
ATOM 1075 O O . SER B 1 4 ? 46.188 46.219 56.906 1 45 4 SER B O 1
ATOM 1077 N N . THR B 1 5 ? 45.531 47.969 56.094 1 38.22 5 THR B N 1
ATOM 1078 C CA . THR B 1 5 ? 44.188 47.5 55.781 1 38.22 5 THR B CA 1
ATOM 1079 C C . THR B 1 5 ? 44.188 46.688 54.5 1 38.22 5 THR B C 1
ATOM 1081 O O . THR B 1 5 ? 44.75 47.094 53.5 1 38.22 5 THR B O 1
ATOM 1084 N N . LYS B 1 6 ? 44.156 45.281 54.625 1 45.12 6 LYS B N 1
ATOM 1085 C CA . LYS B 1 6 ? 44.125 44.188 53.656 1 45.12 6 LYS B CA 1
ATOM 1086 C C . LYS B 1 6 ? 42.906 44.312 52.75 1 45.12 6 LYS B C 1
ATOM 1088 O O . LYS B 1 6 ? 41.781 44.344 53.25 1 45.12 6 LYS B O 1
ATOM 1093 N N . PRO B 1 7 ? 42.938 45.062 51.625 1 47.56 7 PRO B N 1
ATOM 1094 C CA . PRO B 1 7 ? 41.844 45.219 50.688 1 47.56 7 PRO B CA 1
ATOM 1095 C C . PRO B 1 7 ? 41.344 43.875 50.156 1 47.56 7 PRO B C 1
ATOM 1097 O O . PRO B 1 7 ? 40.531 43.844 49.188 1 47.56 7 PRO B O 1
ATOM 1100 N N . PHE B 1 8 ? 41.781 42.75 50.688 1 49.53 8 PHE B N 1
ATOM 1101 C CA . PHE B 1 8 ? 41.688 41.531 49.844 1 49.53 8 PHE B CA 1
ATOM 1102 C C . PHE B 1 8 ? 40.219 41.094 49.719 1 49.53 8 PHE B C 1
ATOM 1104 O O . PHE B 1 8 ? 39.906 40.312 48.812 1 49.53 8 PHE B O 1
ATOM 1111 N N . LEU B 1 9 ? 39.281 41.531 50.562 1 47.31 9 LEU B N 1
ATOM 1112 C CA . LEU B 1 9 ? 38.031 40.812 50.625 1 47.31 9 LEU B CA 1
ATOM 1113 C C . LEU B 1 9 ? 37.156 41.094 49.406 1 47.31 9 LEU B C 1
ATOM 1115 O O . LEU B 1 9 ? 36.375 40.25 48.969 1 47.31 9 LEU B O 1
ATOM 1119 N N . ILE B 1 10 ? 37.344 42.25 48.719 1 48.59 10 ILE B N 1
ATOM 1120 C CA . ILE B 1 10 ? 36.375 42.656 47.719 1 48.59 10 ILE B CA 1
ATOM 1121 C C . ILE B 1 10 ? 36.531 41.781 46.469 1 48.59 10 ILE B C 1
ATOM 1123 O O . ILE B 1 10 ? 35.562 41.469 45.781 1 48.59 10 ILE B O 1
ATOM 1127 N N . LEU B 1 11 ? 37.719 41.125 46.281 1 47.59 11 LEU B N 1
ATOM 1128 C CA . LEU B 1 11 ? 37.938 40.438 45 1 47.59 11 LEU B CA 1
ATOM 1129 C C . LEU B 1 11 ? 37.125 39.156 44.906 1 47.59 11 LEU B C 1
ATOM 1131 O O . LEU B 1 11 ? 36.656 38.812 43.812 1 47.59 11 LEU B O 1
ATOM 1135 N N . ASN B 1 12 ? 36.906 38.531 46.062 1 51.41 12 ASN B N 1
ATOM 1136 C CA . ASN B 1 12 ? 36.281 37.219 45.938 1 51.41 12 ASN B CA 1
ATOM 1137 C C . ASN B 1 12 ? 34.812 37.344 45.531 1 51.41 12 ASN B C 1
ATOM 1139 O O . ASN B 1 12 ? 34.219 36.406 45 1 51.41 12 ASN B O 1
ATOM 1143 N N . LEU B 1 13 ? 34.188 38.469 45.875 1 48.5 13 LEU B N 1
ATOM 1144 C CA . LEU B 1 13 ? 32.75 38.531 45.656 1 48.5 13 LEU B CA 1
ATOM 1145 C C . LEU B 1 13 ? 32.406 38.625 44.188 1 48.5 13 LEU B C 1
ATOM 1147 O O . LEU B 1 13 ? 31.391 38.062 43.719 1 48.5 13 LEU B O 1
ATOM 1151 N N . LEU B 1 14 ? 33.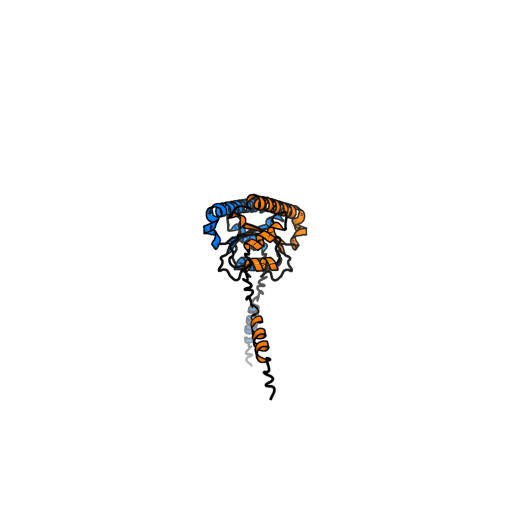312 39.188 43.406 1 47.81 14 LEU B N 1
ATOM 1152 C CA . LEU B 1 14 ? 33 39.406 41.969 1 47.81 14 LEU B CA 1
ATOM 1153 C C . LEU B 1 14 ? 32.969 38.062 41.25 1 47.81 14 LEU B C 1
ATOM 1155 O O . LEU B 1 14 ? 32.219 37.906 40.281 1 47.81 14 LEU B O 1
ATOM 1159 N N . LEU B 1 15 ? 33.719 37.125 41.781 1 48.31 15 LEU B N 1
ATOM 1160 C CA . LEU B 1 15 ? 33.844 35.906 40.969 1 48.31 15 LEU B CA 1
ATOM 1161 C C . LEU B 1 15 ? 32.562 35.094 41 1 48.31 15 LEU B C 1
ATOM 1163 O O . LEU B 1 15 ? 32.312 34.25 40.125 1 48.31 15 LEU B O 1
ATOM 1167 N N . THR B 1 16 ? 31.875 35.25 42.094 1 47.66 16 THR B N 1
ATOM 1168 C CA . THR B 1 16 ? 30.781 34.281 42.156 1 47.66 16 THR B CA 1
ATOM 1169 C C . THR B 1 16 ? 29.688 34.656 41.156 1 47.66 16 THR B C 1
ATOM 1171 O O . THR B 1 16 ? 28.781 33.844 40.906 1 47.66 16 THR B O 1
ATOM 1174 N N . ILE B 1 17 ? 29.688 35.906 40.719 1 42.72 17 ILE B N 1
ATOM 1175 C CA . ILE B 1 17 ? 28.5 36.25 39.938 1 42.72 17 ILE B CA 1
ATOM 1176 C C . ILE B 1 17 ? 28.484 35.469 38.625 1 42.72 17 ILE B C 1
ATOM 1178 O O . ILE B 1 17 ? 27.422 35.25 38.031 1 42.72 17 ILE B O 1
ATOM 1182 N N . THR B 1 18 ? 29.688 35.312 38.031 1 43.09 18 THR B N 1
ATOM 1183 C CA . THR B 1 18 ? 29.516 35.062 36.594 1 43.09 18 THR B CA 1
ATOM 1184 C C . THR B 1 18 ? 28.906 33.688 36.344 1 43.09 18 THR B C 1
ATOM 1186 O O . THR B 1 18 ? 28.594 33.344 35.219 1 43.09 18 THR B O 1
ATOM 1189 N N . TYR B 1 19 ? 29.141 32.781 37.281 1 40.78 19 TYR B N 1
ATOM 1190 C CA . TYR B 1 19 ? 28.875 31.438 36.781 1 40.78 19 TYR B CA 1
ATOM 1191 C C . TYR B 1 19 ? 27.391 31.203 36.562 1 40.78 19 TYR B C 1
ATOM 1193 O O . TYR B 1 19 ? 26.812 30.234 37.094 1 40.78 19 TYR B O 1
ATOM 1201 N N . ILE B 1 20 ? 26.578 32.125 36.906 1 44.38 20 ILE B N 1
ATOM 1202 C CA . ILE B 1 20 ? 25.219 31.688 36.656 1 44.38 20 ILE B CA 1
ATOM 1203 C C . ILE B 1 20 ? 25.062 31.344 35.156 1 44.38 20 ILE B C 1
ATOM 1205 O O . ILE B 1 20 ? 24.984 32.25 34.312 1 44.38 20 ILE B O 1
ATOM 1209 N N . PHE B 1 21 ? 26.078 30.609 34.594 1 40.44 21 PHE B N 1
ATOM 1210 C CA . PHE B 1 21 ? 25.812 30 33.281 1 40.44 21 PHE B CA 1
ATOM 1211 C C . PHE B 1 21 ? 24.375 29.516 33.188 1 40.44 21 PHE B C 1
ATOM 1213 O O . PHE B 1 21 ? 23.891 28.828 34.094 1 40.44 21 PHE B O 1
ATOM 1220 N N . LEU B 1 22 ? 23.625 30.328 32.344 1 42.88 22 LEU B N 1
ATOM 1221 C CA . LEU B 1 22 ? 22.359 30.109 31.672 1 42.88 22 LEU B CA 1
ATOM 1222 C C . LEU B 1 22 ? 22.234 28.656 31.203 1 42.88 22 LEU B C 1
ATOM 1224 O O . LEU B 1 22 ? 22.859 28.266 30.219 1 42.88 22 LEU B O 1
ATOM 1228 N N . CYS B 1 23 ? 22.344 27.719 32.156 1 45.25 23 CYS B N 1
ATOM 1229 C CA . CYS B 1 23 ? 21.781 26.453 31.688 1 45.25 23 CYS B CA 1
ATOM 1230 C C . CYS B 1 23 ? 20.453 26.672 30.984 1 45.25 23 CYS B C 1
ATOM 1232 O O . CYS B 1 23 ? 19.422 26.875 31.625 1 45.25 23 CYS B O 1
ATOM 1234 N N . THR B 1 24 ? 20.5 27.391 29.875 1 47.44 24 THR B N 1
ATOM 1235 C CA . THR B 1 24 ? 19.297 27.281 29.062 1 47.44 24 THR B CA 1
ATOM 1236 C C . THR B 1 24 ? 18.906 25.828 28.844 1 47.44 24 THR B C 1
ATOM 1238 O O . THR B 1 24 ? 19.75 25 28.469 1 47.44 24 THR B O 1
ATOM 1241 N N . PRO B 1 25 ? 18.062 25.25 29.672 1 46.69 25 PRO B N 1
ATOM 1242 C CA . PRO B 1 25 ? 17.578 23.953 29.188 1 46.69 25 PRO B CA 1
ATOM 1243 C C . PRO B 1 25 ? 17.328 23.938 27.688 1 46.69 25 PRO B C 1
ATOM 1245 O O . PRO B 1 25 ? 16.672 24.859 27.156 1 46.69 25 PRO B O 1
ATOM 1248 N N . TYR B 1 26 ? 18.312 23.562 26.891 1 43.16 26 TYR B N 1
ATOM 1249 C CA . TYR B 1 26 ? 17.906 23.125 25.562 1 43.16 26 TYR B CA 1
ATOM 1250 C C . TYR B 1 26 ? 16.641 22.266 25.641 1 43.16 26 TYR B C 1
ATOM 1252 O O . TYR B 1 26 ? 16.672 21.156 26.188 1 43.16 26 TYR B O 1
ATOM 1260 N N . SER B 1 27 ? 15.547 22.797 26.016 1 40.47 27 SER B N 1
ATOM 1261 C CA . SER B 1 27 ? 14.375 22 25.703 1 40.47 27 SER B CA 1
ATOM 1262 C C . SER B 1 27 ? 14.477 21.406 24.297 1 40.47 27 SER B C 1
ATOM 1264 O O . SER B 1 27 ? 14.484 22.125 23.312 1 40.47 27 SER B O 1
ATOM 1266 N N . SER B 1 28 ? 15.336 20.453 24.141 1 41.97 28 SER B N 1
ATOM 1267 C CA . SER B 1 28 ? 15.078 19.719 22.906 1 41.97 28 SER B CA 1
ATOM 1268 C C . SER B 1 28 ? 13.586 19.5 22.688 1 41.97 28 SER B C 1
ATOM 1270 O O . SER B 1 28 ? 12.945 18.766 23.438 1 41.97 28 SER B O 1
ATOM 1272 N N . SER B 1 29 ? 12.82 20.5 22.547 1 41.75 29 SER B N 1
ATOM 1273 C CA . SER B 1 29 ? 11.484 20.156 22.047 1 41.75 29 SER B CA 1
ATOM 1274 C C . SER B 1 29 ? 11.531 18.953 21.109 1 41.75 29 SER B C 1
ATOM 1276 O O . SER B 1 29 ? 12.211 19 20.078 1 41.75 29 SER B O 1
ATOM 1278 N N . VAL B 1 30 ? 11.828 17.812 21.641 1 44.97 30 VAL B N 1
ATOM 1279 C CA . VAL B 1 30 ? 11.516 16.688 20.766 1 44.97 30 VAL B CA 1
ATOM 1280 C C . VAL B 1 30 ? 10.32 17.047 19.875 1 44.97 30 VAL B C 1
ATOM 1282 O O . VAL B 1 30 ? 9.188 17.141 20.375 1 44.97 30 VAL B O 1
ATOM 1285 N N . VAL B 1 31 ? 10.367 18.234 19.25 1 45.12 31 VAL B N 1
ATOM 1286 C CA . VAL B 1 31 ? 9.367 18.453 18.219 1 45.12 31 VAL B CA 1
ATOM 1287 C C . VAL B 1 31 ? 8.852 17.125 17.688 1 45.12 31 VAL B C 1
ATOM 1289 O O . VAL B 1 31 ? 9.641 16.266 17.266 1 45.12 31 VAL B O 1
ATOM 1292 N N . ALA B 1 32 ? 8.016 16.469 18.422 1 49.41 32 ALA B N 1
ATOM 1293 C CA . ALA B 1 32 ? 7.316 15.336 17.828 1 49.41 32 ALA B CA 1
ATOM 1294 C C . ALA B 1 32 ? 7.414 15.352 16.312 1 49.41 32 ALA B C 1
ATOM 1296 O O . ALA B 1 32 ? 6.996 16.328 15.664 1 49.41 32 ALA B O 1
ATOM 1297 N N . ALA B 1 33 ? 8.617 15.047 15.719 1 58.16 33 ALA B N 1
ATOM 1298 C CA . ALA B 1 33 ? 8.859 15.008 14.281 1 58.16 33 ALA B CA 1
ATOM 1299 C C . ALA B 1 33 ? 7.57 14.711 13.516 1 58.16 33 ALA B C 1
ATOM 1301 O O . ALA B 1 33 ? 6.816 13.812 13.875 1 58.16 33 ALA B O 1
ATOM 1302 N N . ASN B 1 34 ? 6.887 15.812 12.875 1 84.06 34 ASN B N 1
ATOM 1303 C CA . ASN B 1 34 ? 5.699 15.812 12.023 1 84.06 34 ASN B CA 1
ATOM 1304 C C . ASN B 1 34 ? 5.84 14.828 10.867 1 84.06 34 ASN B C 1
ATOM 1306 O O . ASN B 1 34 ? 6.629 15.055 9.945 1 84.06 34 ASN B O 1
ATOM 1310 N N . ILE B 1 35 ? 5.461 13.695 11.125 1 89.31 35 ILE B N 1
ATOM 1311 C CA . ILE B 1 35 ? 5.578 12.617 10.156 1 89.31 35 ILE B CA 1
ATOM 1312 C C . ILE B 1 35 ? 5.172 13.117 8.773 1 89.31 35 ILE B C 1
ATOM 1314 O O . ILE B 1 35 ? 5.77 12.734 7.766 1 89.31 35 ILE B O 1
ATOM 1318 N N . VAL B 1 36 ? 4.301 14.062 8.766 1 91.62 36 VAL B N 1
ATOM 1319 C CA . VAL B 1 36 ? 3.828 14.57 7.48 1 91.62 36 VAL B CA 1
ATOM 1320 C C . VAL B 1 36 ? 4.914 15.43 6.828 1 91.62 36 VAL B C 1
ATOM 1322 O O . VAL B 1 36 ? 5.145 15.336 5.621 1 91.62 36 VAL B O 1
ATOM 1325 N N . ALA B 1 37 ? 5.516 16.203 7.656 1 93.06 37 ALA B N 1
ATOM 1326 C CA . ALA B 1 37 ? 6.617 17.016 7.141 1 93.06 37 ALA B CA 1
ATOM 1327 C C . ALA B 1 37 ? 7.762 16.141 6.648 1 93.06 37 ALA B C 1
ATOM 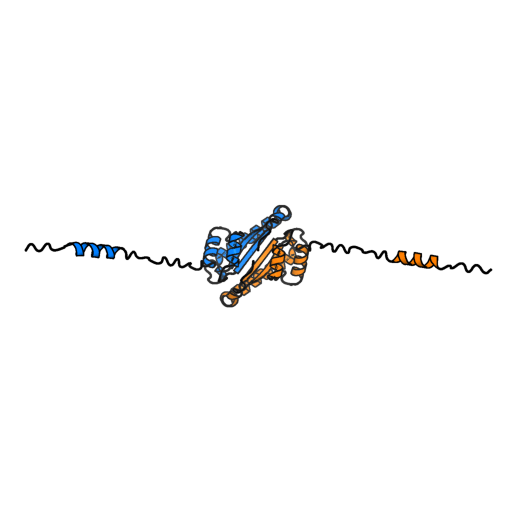1329 O O . ALA B 1 37 ? 8.359 16.422 5.605 1 93.06 37 ALA B O 1
ATOM 1330 N N . ASP B 1 38 ? 8.047 15.07 7.336 1 94.12 38 ASP B N 1
ATOM 1331 C CA . ASP B 1 38 ? 9.078 14.117 6.926 1 94.12 38 ASP B CA 1
ATOM 1332 C C . ASP B 1 38 ? 8.719 13.461 5.594 1 94.12 38 ASP B C 1
ATOM 1334 O O . ASP B 1 38 ? 9.578 13.305 4.723 1 94.12 38 ASP B O 1
ATOM 1338 N N . LEU B 1 39 ? 7.504 13.109 5.445 1 94.69 39 LEU B N 1
ATOM 1339 C CA . LEU B 1 39 ? 7.043 12.477 4.215 1 94.69 39 LEU B CA 1
ATOM 1340 C C . LEU B 1 39 ? 7.148 13.43 3.033 1 94.69 39 LEU B C 1
ATOM 1342 O O . LEU B 1 39 ? 7.562 13.031 1.942 1 94.69 39 LEU B O 1
ATOM 1346 N N . HIS B 1 40 ? 6.836 14.68 3.322 1 94.12 40 HIS B N 1
ATOM 1347 C CA . HIS B 1 40 ? 7 15.68 2.268 1 94.12 40 HIS B CA 1
ATOM 1348 C C . HIS B 1 40 ? 8.469 15.82 1.867 1 94.12 40 HIS B C 1
ATOM 1350 O O . HIS B 1 40 ? 8.781 15.938 0.681 1 94.12 40 HIS B O 1
ATOM 1356 N N . SER B 1 41 ? 9.297 15.82 2.857 1 95.06 41 SER B N 1
ATOM 1357 C CA . SER B 1 41 ? 10.727 15.914 2.592 1 95.06 41 SER B CA 1
ATOM 1358 C C . SER B 1 41 ? 11.219 14.727 1.773 1 95.06 41 SER B C 1
ATOM 1360 O O . SER B 1 41 ? 11.969 14.898 0.809 1 95.06 41 SER B O 1
ATOM 1362 N N . LEU B 1 42 ? 10.789 13.539 2.113 1 94.94 42 LEU B N 1
ATOM 1363 C CA . LEU B 1 42 ? 11.156 12.328 1.392 1 94.94 42 LEU B CA 1
ATOM 1364 C C . LEU B 1 42 ? 10.609 12.359 -0.033 1 94.94 42 LEU B C 1
ATOM 1366 O O . LEU B 1 42 ? 11.32 12.008 -0.98 1 94.94 42 LEU B O 1
ATOM 1370 N N . GLN B 1 43 ? 9.359 12.773 -0.17 1 94.12 43 GLN B N 1
ATOM 1371 C CA . GLN B 1 43 ? 8.711 12.836 -1.475 1 94.12 43 GLN B CA 1
ATOM 1372 C C . GLN B 1 43 ? 9.461 13.773 -2.418 1 94.12 43 GLN B C 1
ATOM 1374 O O . GLN B 1 43 ? 9.594 13.484 -3.609 1 94.12 43 GLN B O 1
ATOM 1379 N N . SER B 1 44 ? 9.961 14.867 -1.88 1 92.94 44 SER B N 1
ATOM 1380 C CA . SER B 1 44 ? 10.625 15.883 -2.688 1 92.94 44 SER B CA 1
ATOM 1381 C C . SER B 1 44 ? 11.969 15.383 -3.201 1 92.94 44 SER B C 1
ATOM 1383 O O . SER B 1 44 ? 12.547 15.969 -4.117 1 92.94 44 SER B O 1
ATOM 1385 N N . GLN B 1 45 ? 12.492 14.305 -2.633 1 93.38 45 GLN B N 1
ATOM 1386 C CA . GLN B 1 45 ? 13.797 13.758 -3.01 1 93.38 45 GLN B CA 1
ATOM 1387 C C . GLN B 1 45 ? 13.703 12.977 -4.32 1 93.38 45 GLN B C 1
ATOM 1389 O O . GLN B 1 45 ? 14.719 12.734 -4.973 1 93.38 45 GLN B O 1
ATOM 1394 N N . PHE B 1 46 ? 12.539 12.578 -4.727 1 90.81 46 PHE B N 1
ATOM 1395 C CA . PHE B 1 46 ? 12.367 11.773 -5.93 1 90.81 46 PHE B CA 1
ATOM 1396 C C . PHE B 1 46 ? 11.523 12.516 -6.961 1 90.81 46 PHE B C 1
ATOM 1398 O O . PHE B 1 46 ? 10.422 12.984 -6.652 1 90.81 46 PHE B O 1
ATOM 1405 N N . PRO B 1 47 ? 12.008 12.508 -8.133 1 90.81 47 PRO B N 1
ATOM 1406 C CA . PRO B 1 47 ? 11.273 13.227 -9.18 1 90.81 47 PRO B CA 1
ATOM 1407 C C . PRO B 1 47 ? 9.922 12.586 -9.492 1 90.81 47 PRO B C 1
ATOM 1409 O O . PRO B 1 47 ? 9.008 13.266 -9.969 1 90.81 47 PRO B O 1
ATOM 1412 N N . SER B 1 48 ? 9.711 11.328 -9.32 1 91.38 48 SER B N 1
ATOM 1413 C CA . SER B 1 48 ? 8.461 10.625 -9.602 1 91.38 48 SER B CA 1
ATOM 1414 C C . SER B 1 48 ? 7.391 10.961 -8.578 1 91.38 48 SER B C 1
ATOM 1416 O O . SER B 1 48 ? 6.207 10.68 -8.781 1 91.38 48 SER B O 1
ATOM 1418 N N . GLY B 1 49 ? 7.82 11.586 -7.457 1 93.31 49 GLY B N 1
ATOM 1419 C CA . GLY B 1 49 ? 6.891 11.82 -6.367 1 93.31 49 GLY B CA 1
ATOM 1420 C C . GLY B 1 49 ? 6.621 10.578 -5.535 1 93.31 49 GLY B C 1
ATOM 1421 O O . GLY B 1 49 ? 5.855 10.633 -4.566 1 93.31 49 GLY B O 1
ATOM 1422 N N . ILE B 1 50 ? 7.23 9.461 -5.895 1 96.94 50 ILE B N 1
ATOM 1423 C CA . ILE B 1 50 ? 7.074 8.211 -5.156 1 96.94 50 ILE B CA 1
ATOM 1424 C C . ILE B 1 50 ? 8.117 8.148 -4.039 1 96.94 50 ILE B C 1
ATOM 1426 O O . ILE B 1 50 ? 9.305 8.375 -4.273 1 96.94 50 ILE B O 1
ATOM 1430 N N . ILE B 1 51 ? 7.609 7.918 -2.836 1 96.62 51 ILE B N 1
ATOM 1431 C CA . ILE B 1 51 ? 8.516 7.715 -1.713 1 96.62 51 ILE B CA 1
ATOM 1432 C C . ILE B 1 51 ? 9 6.266 -1.691 1 96.62 51 ILE B C 1
ATOM 1434 O O . ILE B 1 51 ? 8.195 5.34 -1.585 1 96.62 51 ILE B O 1
ATOM 1438 N N . ARG B 1 52 ? 10.289 6.102 -1.801 1 96.12 52 ARG B N 1
ATOM 1439 C CA . ARG B 1 52 ? 10.852 4.762 -1.706 1 96.12 52 ARG B CA 1
ATOM 1440 C C . ARG B 1 52 ? 11.023 4.34 -0.25 1 96.12 52 ARG B C 1
ATOM 1442 O O . ARG B 1 52 ? 11.891 4.863 0.456 1 96.12 52 ARG B O 1
ATOM 1449 N N . LEU B 1 53 ? 10.258 3.393 0.181 1 94.44 53 LEU B N 1
ATOM 1450 C CA . LEU B 1 53 ? 10.266 2.959 1.573 1 94.44 53 LEU B CA 1
ATOM 1451 C C . LEU B 1 53 ? 11.266 1.827 1.782 1 94.44 53 LEU B C 1
ATOM 1453 O O . LEU B 1 53 ? 11.625 1.127 0.833 1 94.44 53 LEU B O 1
ATOM 1457 N N . ASN B 1 54 ? 11.719 1.765 2.938 1 88.88 54 ASN B N 1
ATOM 1458 C CA . ASN B 1 54 ? 12.391 0.59 3.48 1 88.88 54 ASN B CA 1
ATOM 1459 C C . ASN B 1 54 ? 11.805 0.179 4.828 1 88.88 54 ASN B C 1
ATOM 1461 O O . ASN B 1 54 ? 10.859 0.801 5.312 1 88.88 54 ASN B O 1
ATOM 1465 N N . GLU B 1 55 ? 12.352 -0.856 5.324 1 84.44 55 GLU B N 1
ATOM 1466 C CA . GLU B 1 55 ? 11.797 -1.388 6.566 1 84.44 55 GLU B CA 1
ATOM 1467 C C . GLU B 1 55 ? 11.844 -0.344 7.68 1 84.44 55 GLU B C 1
ATOM 1469 O O . GLU B 1 55 ? 10.898 -0.225 8.461 1 84.44 55 GLU B O 1
ATOM 1474 N N . SER B 1 56 ? 12.859 0.362 7.758 1 87.5 56 SER B N 1
ATOM 1475 C CA . SER B 1 56 ? 13.039 1.362 8.805 1 87.5 56 SER B CA 1
ATOM 1476 C C . SER B 1 56 ? 12.031 2.498 8.664 1 87.5 56 SER B C 1
ATOM 1478 O O . SER B 1 56 ? 11.383 2.883 9.633 1 87.5 56 SER B O 1
ATOM 1480 N N . ILE B 1 57 ? 11.82 3.047 7.441 1 90.25 57 ILE B N 1
ATOM 1481 C CA . ILE B 1 57 ? 10.891 4.141 7.199 1 90.25 57 ILE B CA 1
ATOM 1482 C C . ILE B 1 57 ? 9.453 3.65 7.41 1 90.25 57 ILE B C 1
ATOM 1484 O O . ILE B 1 57 ? 8.648 4.332 8.039 1 90.25 57 ILE B O 1
ATOM 1488 N N . LEU B 1 58 ? 9.188 2.434 6.906 1 89 58 LEU B N 1
ATOM 1489 C CA . LEU B 1 58 ? 7.855 1.851 7.07 1 89 58 LEU B CA 1
ATOM 1490 C C . LEU B 1 58 ? 7.504 1.703 8.547 1 89 58 LEU B C 1
ATOM 1492 O O . LEU B 1 58 ? 6.383 2.012 8.953 1 89 58 LEU B O 1
ATOM 1496 N N . TYR B 1 59 ? 8.461 1.263 9.258 1 85.69 59 TYR B N 1
ATOM 1497 C CA . TYR B 1 59 ? 8.273 1.112 10.703 1 85.69 59 TYR B CA 1
ATOM 1498 C C . TYR B 1 59 ? 7.957 2.453 11.352 1 85.69 59 TYR B C 1
ATOM 1500 O O . TYR B 1 59 ? 7.047 2.547 12.18 1 85.69 59 TYR B O 1
ATOM 1508 N N . ARG B 1 60 ? 8.664 3.434 11.023 1 87.06 60 ARG B N 1
ATOM 1509 C CA . ARG B 1 60 ? 8.461 4.766 11.586 1 87.06 60 ARG B CA 1
ATOM 1510 C C . ARG B 1 60 ? 7.07 5.293 11.234 1 87.06 60 ARG B C 1
ATOM 1512 O O . ARG B 1 60 ? 6.387 5.867 12.086 1 87.06 60 ARG B O 1
ATOM 1519 N N . ILE B 1 61 ? 6.691 5.094 10.047 1 88.25 61 ILE B N 1
ATOM 1520 C CA . ILE B 1 61 ? 5.391 5.559 9.578 1 88.25 61 ILE B CA 1
ATOM 1521 C C . ILE B 1 61 ? 4.281 4.852 10.352 1 88.25 61 ILE B C 1
ATOM 1523 O O . ILE B 1 61 ? 3.334 5.492 10.812 1 88.25 61 ILE B O 1
ATOM 1527 N N . PHE B 1 62 ? 4.473 3.578 10.539 1 84.5 62 PHE B N 1
ATOM 1528 C CA . PHE B 1 62 ? 3.418 2.781 11.156 1 84.5 62 PHE B CA 1
ATOM 1529 C C . PHE B 1 62 ? 3.361 3.025 12.664 1 84.5 62 PHE B C 1
ATOM 1531 O O . PHE B 1 62 ? 2.354 2.734 13.305 1 84.5 62 PHE B O 1
ATOM 1538 N N . ASN B 1 63 ? 4.461 3.643 13.18 1 83.75 63 ASN B N 1
ATOM 1539 C CA . ASN B 1 63 ? 4.492 3.928 14.609 1 83.75 63 ASN B CA 1
ATOM 1540 C C . ASN B 1 63 ? 4.359 5.422 14.891 1 83.75 63 ASN B C 1
ATOM 1542 O O . ASN B 1 63 ? 4.473 5.859 16.031 1 83.75 63 ASN B O 1
ATOM 1546 N N . ALA B 1 64 ? 4.148 6.141 13.844 1 84.12 64 ALA B N 1
ATOM 1547 C CA . ALA B 1 64 ? 3.992 7.582 14 1 84.12 64 ALA B CA 1
ATOM 1548 C C . ALA B 1 64 ? 2.672 7.918 14.688 1 84.12 64 ALA B C 1
ATOM 1550 O O . ALA B 1 64 ? 1.694 7.176 14.562 1 84.12 64 ALA B O 1
ATOM 1551 N N . SER B 1 65 ? 2.672 9.023 15.523 1 82.06 65 SER B N 1
ATOM 1552 C CA . SER B 1 65 ? 1.484 9.562 16.172 1 82.06 65 SER B CA 1
ATOM 1553 C C . SER B 1 65 ? 1.504 11.086 16.188 1 82.06 65 SER B C 1
ATOM 1555 O O . SER B 1 65 ? 2.445 11.695 16.703 1 82.06 65 SER B O 1
ATOM 1557 N N . PRO B 1 66 ? 0.51 11.758 15.477 1 82.06 66 PRO B N 1
ATOM 1558 C CA . PRO B 1 66 ? -0.681 11.188 14.844 1 82.06 66 PRO B CA 1
ATOM 1559 C C . PRO B 1 66 ? -0.414 10.688 13.422 1 82.06 66 PRO B C 1
ATOM 1561 O O . PRO B 1 66 ? 0.498 11.18 12.75 1 82.06 66 PRO B O 1
ATOM 1564 N N . ARG B 1 67 ? -1.179 9.727 13.031 1 84.88 67 ARG B N 1
ATOM 1565 C CA . ARG B 1 67 ? -1.152 9.273 11.641 1 84.88 67 ARG B CA 1
ATOM 1566 C C . ARG B 1 67 ? -2.16 10.039 10.789 1 84.88 67 ARG B C 1
ATOM 1568 O O . ARG B 1 67 ? -3.162 9.477 10.352 1 84.88 67 ARG B O 1
ATOM 1575 N N . SER B 1 68 ? -1.8 11.227 10.562 1 86.62 68 SER B N 1
ATOM 1576 C CA . SER B 1 68 ? -2.701 12.133 9.859 1 86.62 68 SER B CA 1
ATOM 1577 C C . SER B 1 68 ? -2.346 12.227 8.383 1 86.62 68 SER B C 1
ATOM 1579 O O . SER B 1 68 ? -2.164 13.32 7.848 1 86.62 68 SER B O 1
ATOM 1581 N N . PHE B 1 69 ? -2.238 11.07 7.801 1 90.44 69 PHE B N 1
ATOM 1582 C CA . PHE B 1 69 ? -1.909 10.969 6.387 1 90.44 69 PHE B CA 1
ATOM 1583 C C . PHE B 1 69 ? -2.514 9.703 5.781 1 90.44 69 PHE B C 1
ATOM 1585 O O . PHE B 1 69 ? -2.918 8.797 6.508 1 90.44 69 PHE B O 1
ATOM 1592 N N . TYR B 1 70 ? -2.625 9.719 4.461 1 90.19 70 TYR B N 1
ATOM 1593 C CA . TYR B 1 70 ? -2.973 8.539 3.68 1 90.19 70 TYR B CA 1
ATOM 1594 C C . TYR B 1 70 ? -1.7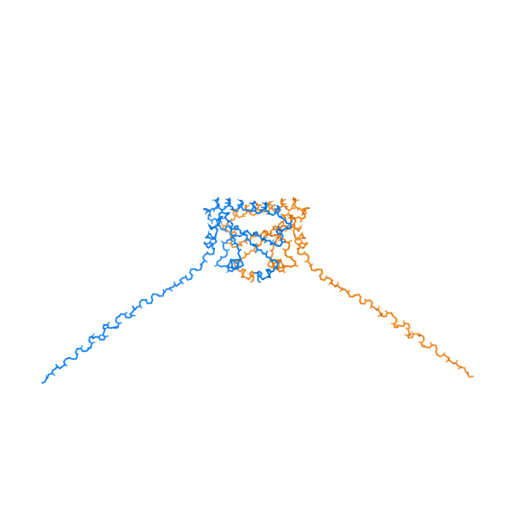71 8.023 2.893 1 90.19 70 TYR B C 1
ATOM 1596 O O . TYR B 1 70 ? -0.902 8.812 2.5 1 90.19 70 TYR B O 1
ATOM 1604 N N . LEU B 1 71 ? -1.743 6.695 2.73 1 94.38 71 LEU B N 1
ATOM 1605 C CA . LEU B 1 71 ? -0.677 6.094 1.937 1 94.38 71 LEU B CA 1
ATOM 1606 C C . LEU B 1 71 ? -1.249 5.164 0.872 1 94.38 71 LEU B C 1
ATOM 1608 O O . LEU B 1 71 ? -2.205 4.43 1.132 1 94.38 71 LEU B O 1
ATOM 1612 N N . ILE B 1 72 ? -0.673 5.223 -0.269 1 95.38 72 ILE B N 1
ATOM 1613 C CA . ILE B 1 72 ? -0.801 4.168 -1.27 1 95.38 72 ILE B CA 1
ATOM 1614 C C . ILE B 1 72 ? 0.563 3.533 -1.524 1 95.38 72 ILE B C 1
ATOM 1616 O O . ILE B 1 72 ? 1.485 4.195 -2.002 1 95.38 72 ILE B O 1
ATOM 1620 N N . ILE B 1 73 ? 0.726 2.273 -1.17 1 95.62 73 ILE B N 1
ATOM 1621 C CA . ILE B 1 73 ? 2.033 1.628 -1.234 1 95.62 73 ILE B CA 1
ATOM 1622 C C . ILE B 1 73 ? 2.002 0.504 -2.268 1 95.62 73 ILE B C 1
ATOM 1624 O O . ILE B 1 73 ? 1.169 -0.401 -2.186 1 95.62 73 ILE B O 1
ATOM 1628 N N . PHE B 1 74 ? 2.883 0.555 -3.246 1 95.56 74 PHE B N 1
ATOM 1629 C CA . PHE B 1 74 ? 3.152 -0.548 -4.16 1 95.56 74 PHE B CA 1
ATOM 1630 C C . PHE B 1 74 ? 4.195 -1.492 -3.576 1 95.56 74 PHE B C 1
ATOM 1632 O O . PHE B 1 74 ? 5.375 -1.139 -3.477 1 95.56 74 PHE B O 1
ATOM 1639 N N . PHE B 1 75 ? 3.758 -2.65 -3.203 1 92.38 75 PHE B N 1
ATOM 1640 C CA . PHE B 1 75 ? 4.648 -3.686 -2.691 1 92.38 75 PHE B CA 1
ATOM 1641 C C . PHE B 1 75 ? 5.242 -4.5 -3.834 1 92.38 75 PHE B C 1
ATOM 1643 O O . PHE B 1 75 ? 4.535 -5.254 -4.504 1 92.38 75 PHE B O 1
ATOM 1650 N N . ASP B 1 76 ? 6.52 -4.375 -3.988 1 91.75 76 ASP B N 1
ATOM 1651 C CA . ASP B 1 76 ? 7.242 -4.91 -5.141 1 91.75 76 ASP B CA 1
ATOM 1652 C C . ASP B 1 76 ? 8.039 -6.152 -4.754 1 91.75 76 ASP B C 1
ATOM 1654 O O . ASP B 1 76 ? 9.117 -6.047 -4.16 1 91.75 76 ASP B O 1
ATOM 1658 N N . ALA B 1 77 ? 7.543 -7.312 -5.172 1 89 77 ALA B N 1
ATOM 1659 C CA . ALA B 1 77 ? 8.195 -8.586 -4.867 1 89 77 ALA B CA 1
ATOM 1660 C C . ALA B 1 77 ? 9.383 -8.828 -5.797 1 89 77 ALA B C 1
ATOM 1662 O O . ALA B 1 77 ? 9.203 -9.164 -6.969 1 89 77 ALA B O 1
ATOM 1663 N N . ILE B 1 78 ? 10.508 -8.883 -5.254 1 86.62 78 ILE B N 1
ATOM 1664 C CA . ILE B 1 78 ? 11.742 -8.984 -6.031 1 86.62 78 ILE B CA 1
ATOM 1665 C C . ILE B 1 78 ? 11.797 -10.336 -6.734 1 86.62 78 ILE B C 1
ATOM 1667 O O . ILE B 1 78 ? 12.281 -10.438 -7.863 1 86.62 78 ILE B O 1
ATOM 1671 N 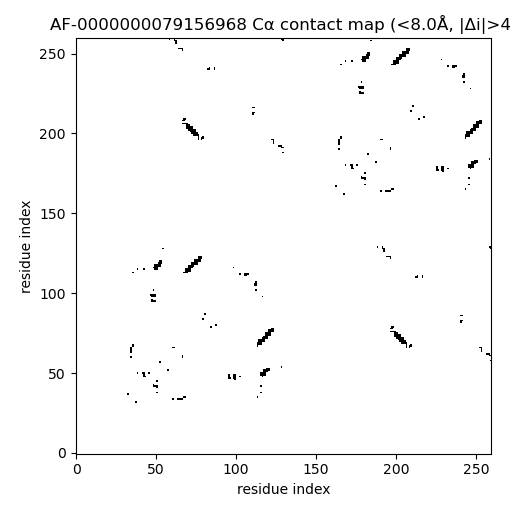N . GLN B 1 79 ? 11.242 -11.312 -6.113 1 83.88 79 GLN B N 1
ATOM 1672 C CA . GLN B 1 79 ? 11.336 -12.68 -6.625 1 83.88 79 GLN B CA 1
ATOM 1673 C C . GLN B 1 79 ? 10.523 -12.844 -7.906 1 83.88 79 GLN B C 1
ATOM 1675 O O . GLN B 1 79 ? 10.695 -13.828 -8.633 1 83.88 79 GLN B O 1
ATOM 1680 N N . LEU B 1 80 ? 9.68 -11.875 -8.18 1 86.81 80 LEU B N 1
ATOM 1681 C CA . LEU B 1 80 ? 8.812 -11.992 -9.352 1 86.81 80 LEU B CA 1
ATOM 1682 C C . LEU B 1 80 ? 9.352 -11.172 -10.516 1 86.81 80 LEU B C 1
ATOM 1684 O O . LEU B 1 80 ? 8.805 -11.227 -11.617 1 86.81 80 LEU B O 1
ATOM 1688 N N . HIS B 1 81 ? 10.391 -10.477 -10.367 1 86.31 81 HIS B N 1
ATOM 1689 C CA . HIS B 1 81 ? 10.914 -9.562 -11.375 1 86.31 81 HIS B CA 1
ATOM 1690 C C . HIS B 1 81 ? 11.266 -10.312 -12.656 1 86.31 81 HIS B C 1
ATOM 1692 O O . HIS B 1 81 ? 11.07 -9.789 -13.758 1 86.31 81 HIS B O 1
ATOM 1698 N N . ASN B 1 82 ? 11.68 -11.555 -12.555 1 83.69 82 ASN B N 1
ATOM 1699 C CA . ASN B 1 82 ? 12.07 -12.32 -13.734 1 83.69 82 ASN B CA 1
ATOM 1700 C C . ASN B 1 82 ? 10.867 -12.969 -14.414 1 83.69 82 ASN B C 1
ATOM 1702 O O . ASN B 1 82 ? 10.914 -13.266 -15.609 1 83.69 82 ASN B O 1
ATOM 1706 N N . LYS B 1 83 ? 9.859 -13.148 -13.695 1 78.81 83 LYS B N 1
ATOM 1707 C CA . LYS B 1 83 ? 8.68 -13.844 -14.211 1 78.81 83 LYS B CA 1
ATOM 1708 C C . LYS B 1 83 ? 7.711 -12.859 -14.859 1 78.81 83 LYS B C 1
ATOM 1710 O O . LYS B 1 83 ? 7.059 -13.188 -15.859 1 78.81 83 LYS B O 1
ATOM 1715 N N . LEU B 1 84 ? 7.637 -11.625 -14.422 1 77.5 84 LEU B N 1
ATOM 1716 C CA . LEU B 1 84 ? 6.617 -10.664 -14.836 1 77.5 84 LEU B CA 1
ATOM 1717 C C . LEU B 1 84 ? 7.254 -9.453 -15.508 1 77.5 84 LEU B C 1
ATOM 1719 O O . LEU B 1 84 ? 6.574 -8.453 -15.773 1 77.5 84 LEU B O 1
ATOM 1723 N N . LYS B 1 85 ? 8.336 -9.516 -16.062 1 77.94 85 LYS B N 1
ATOM 1724 C CA . LYS B 1 85 ? 9.234 -8.414 -16.406 1 77.94 85 LYS B CA 1
ATOM 1725 C C . LYS B 1 85 ? 8.539 -7.402 -17.312 1 77.94 85 LYS B C 1
ATOM 1727 O O . LYS B 1 85 ? 8.453 -6.219 -16.969 1 77.94 85 LYS B O 1
ATOM 1732 N N . PRO B 1 86 ? 7.992 -7.824 -18.438 1 80.56 86 PRO B N 1
ATOM 1733 C CA . PRO B 1 86 ? 7.465 -6.754 -19.297 1 80.56 86 PRO B CA 1
ATOM 1734 C C . PRO B 1 86 ? 6.211 -6.102 -18.703 1 80.56 86 PRO B C 1
ATOM 1736 O O . PRO B 1 86 ? 6.066 -4.879 -18.766 1 80.56 86 PRO B O 1
ATOM 1739 N N . ASN B 1 87 ? 5.387 -6.789 -18.156 1 87.06 87 ASN B N 1
ATOM 1740 C CA . ASN B 1 87 ? 4.133 -6.262 -17.625 1 87.06 87 ASN B CA 1
ATOM 1741 C C . ASN B 1 87 ? 4.355 -5.48 -16.328 1 87.06 87 ASN B C 1
ATOM 1743 O O . ASN B 1 87 ? 3.734 -4.438 -16.125 1 87.06 87 ASN B O 1
ATOM 1747 N N . LEU B 1 88 ? 5.297 -5.949 -15.594 1 89 88 LEU B N 1
ATOM 1748 C CA . LEU B 1 88 ? 5.605 -5.273 -14.344 1 89 88 LEU B CA 1
ATOM 1749 C C . LEU B 1 88 ? 6.203 -3.893 -14.594 1 89 88 LEU B C 1
ATOM 1751 O O . LEU B 1 88 ? 5.848 -2.924 -13.922 1 89 88 LEU B O 1
ATOM 1755 N N . LYS B 1 89 ? 7.055 -3.861 -15.609 1 89.75 89 LYS B N 1
ATOM 1756 C CA . LYS B 1 89 ? 7.664 -2.584 -15.961 1 89.75 89 LYS B CA 1
ATOM 1757 C C . LYS B 1 89 ? 6.605 -1.562 -16.359 1 89.75 89 LYS B C 1
ATOM 1759 O O . LYS B 1 89 ? 6.68 -0.396 -15.977 1 89.75 89 LYS B O 1
ATOM 1764 N N . THR B 1 90 ? 5.637 -2.002 -17.125 1 90.44 90 THR B N 1
ATOM 1765 C CA . THR B 1 90 ? 4.57 -1.123 -17.594 1 90.44 90 THR B CA 1
ATOM 1766 C C . THR B 1 90 ? 3.725 -0.632 -16.422 1 90.44 90 THR B C 1
ATOM 1768 O O . THR B 1 90 ? 3.4 0.554 -16.344 1 90.44 90 THR B O 1
ATOM 1771 N N . ILE B 1 91 ? 3.426 -1.479 -15.492 1 91.19 91 ILE B N 1
ATOM 1772 C CA . ILE B 1 91 ? 2.6 -1.13 -14.336 1 91.19 91 ILE B CA 1
ATOM 1773 C C . ILE B 1 91 ? 3.348 -0.139 -13.445 1 91.19 91 ILE B C 1
ATOM 1775 O O . ILE B 1 91 ? 2.773 0.853 -12.992 1 91.19 91 ILE B O 1
ATOM 1779 N N . LYS B 1 92 ? 4.57 -0.411 -13.266 1 92.5 92 LYS B N 1
ATOM 1780 C CA . LYS B 1 92 ? 5.387 0.481 -12.445 1 92.5 92 LYS B CA 1
ATOM 1781 C C . LYS B 1 92 ? 5.504 1.86 -13.086 1 92.5 92 LYS B C 1
ATOM 1783 O O . LYS B 1 92 ? 5.5 2.877 -12.391 1 92.5 92 LYS B O 1
ATOM 1788 N N . PHE B 1 93 ? 5.594 1.82 -14.352 1 93.25 93 PHE B N 1
ATOM 1789 C CA . PHE B 1 93 ? 5.672 3.074 -15.094 1 93.25 93 PHE B CA 1
ATOM 1790 C C . PHE B 1 93 ? 4.379 3.869 -14.945 1 93.25 93 PHE B C 1
ATOM 1792 O O . PHE B 1 93 ? 4.414 5.074 -14.68 1 93.25 93 PHE B O 1
ATOM 1799 N N . GLU B 1 94 ? 3.27 3.199 -15.102 1 90.25 94 GLU B N 1
ATOM 1800 C CA . GLU B 1 94 ? 1.975 3.857 -14.945 1 90.25 94 GLU B CA 1
ATOM 1801 C C . GLU B 1 94 ? 1.781 4.375 -13.523 1 90.25 94 GLU B C 1
ATOM 1803 O O . GLU B 1 94 ? 1.27 5.477 -13.32 1 90.25 94 GLU B O 1
ATOM 1808 N N . TYR B 1 95 ? 2.188 3.594 -12.602 1 94.06 95 TYR B N 1
ATOM 1809 C CA . TYR B 1 95 ? 2.115 3.99 -11.203 1 94.06 95 TYR B CA 1
ATOM 1810 C C . TYR B 1 95 ? 2.945 5.242 -10.945 1 94.06 95 TYR B C 1
ATOM 1812 O O . TYR B 1 95 ? 2.49 6.172 -10.273 1 94.06 95 TYR B O 1
ATOM 1820 N N . ALA B 1 96 ? 4.07 5.297 -11.5 1 94.06 96 ALA B N 1
ATOM 1821 C CA . ALA B 1 96 ? 4.961 6.445 -11.344 1 94.06 96 ALA B CA 1
ATOM 1822 C C . ALA B 1 96 ? 4.375 7.688 -12.016 1 94.06 96 ALA B C 1
ATOM 1824 O O . ALA B 1 96 ? 4.48 8.797 -11.477 1 94.06 96 ALA B O 1
ATOM 1825 N N . LEU B 1 97 ? 3.811 7.48 -13.133 1 93.75 97 LEU B N 1
ATOM 1826 C CA . LEU B 1 97 ? 3.176 8.586 -13.852 1 93.75 97 LEU B CA 1
ATOM 1827 C C . LEU B 1 97 ? 2.031 9.172 -13.031 1 93.75 97 LEU B C 1
ATOM 1829 O O . LEU B 1 97 ? 1.89 10.391 -12.945 1 93.75 97 LEU B O 1
ATOM 1833 N N . ILE B 1 98 ? 1.23 8.352 -12.484 1 91.56 98 ILE B N 1
ATOM 1834 C CA . ILE B 1 98 ? 0.126 8.781 -11.633 1 91.56 98 ILE B CA 1
ATOM 1835 C C . ILE B 1 98 ? 0.671 9.531 -10.414 1 91.56 98 ILE B C 1
ATOM 1837 O O . ILE B 1 98 ? 0.171 10.602 -10.062 1 91.56 98 ILE B O 1
ATOM 1841 N N . ALA B 1 99 ? 1.708 9.016 -9.828 1 92.75 99 ALA B N 1
ATOM 1842 C CA . ALA B 1 99 ? 2.295 9.617 -8.641 1 92.75 99 ALA B CA 1
ATOM 1843 C C . ALA B 1 99 ? 2.834 11.016 -8.945 1 92.75 99 ALA B C 1
ATOM 1845 O O . ALA B 1 99 ? 2.584 11.961 -8.195 1 92.75 99 ALA B O 1
ATOM 1846 N N . LYS B 1 100 ? 3.521 11.102 -10 1 92.19 100 LYS B N 1
ATOM 1847 C CA . LYS B 1 100 ? 4.082 12.391 -10.406 1 92.19 100 LYS B CA 1
ATOM 1848 C C . LYS B 1 100 ? 2.979 13.414 -10.648 1 92.19 100 LYS B C 1
ATOM 1850 O O . LYS B 1 100 ? 3.029 14.523 -10.109 1 92.19 100 LYS B O 1
ATOM 1855 N N . SER B 1 101 ? 2.029 13.086 -11.414 1 90.81 101 SER B N 1
ATOM 1856 C CA . SER B 1 101 ? 0.901 13.977 -11.688 1 90.81 101 SER B CA 1
ATOM 1857 C C . SER B 1 101 ? 0.183 14.367 -10.398 1 90.81 101 SER B C 1
ATOM 1859 O O . SER B 1 101 ? -0.173 15.531 -10.211 1 90.81 101 SER B O 1
ATOM 1861 N N . PHE B 1 102 ? -0.038 13.383 -9.57 1 89.31 102 PHE B N 1
ATOM 1862 C CA . PHE B 1 102 ? -0.727 13.609 -8.305 1 89.31 102 PHE B CA 1
ATOM 1863 C C . PHE B 1 102 ? 0.038 14.609 -7.445 1 89.31 102 PHE B C 1
ATOM 1865 O O . PHE B 1 102 ? -0.546 15.562 -6.922 1 89.31 102 PHE B O 1
ATOM 1872 N N . SER B 1 103 ? 1.325 14.367 -7.316 1 89.25 103 SER B N 1
ATOM 1873 C CA . SER B 1 103 ? 2.156 15.219 -6.469 1 89.25 103 SER B CA 1
ATOM 1874 C C . SER B 1 103 ? 2.203 16.641 -6.996 1 89.25 103 SER B C 1
ATOM 1876 O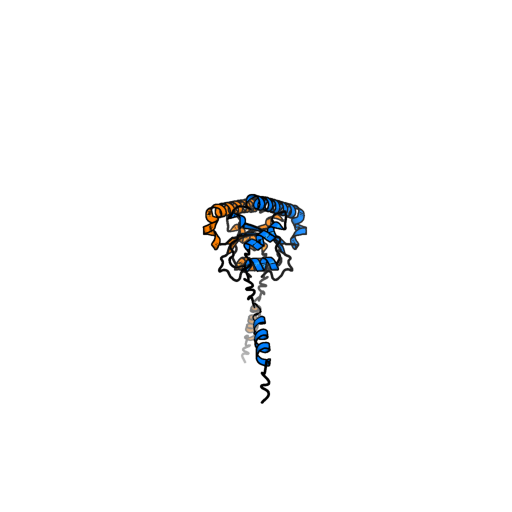 O . SER B 1 103 ? 2.117 17.609 -6.219 1 89.25 103 SER B O 1
ATOM 1878 N N . ILE B 1 104 ? 2.258 16.859 -8.266 1 88.38 104 ILE B N 1
ATOM 1879 C CA . ILE B 1 104 ? 2.348 18.172 -8.883 1 88.38 104 ILE B CA 1
ATOM 1880 C C . ILE B 1 104 ? 1.021 18.906 -8.719 1 88.38 104 ILE B C 1
ATOM 1882 O O . ILE B 1 104 ? 1.004 20.109 -8.391 1 88.38 104 ILE B O 1
ATOM 1886 N N . ASN B 1 105 ? -0.061 18.25 -8.875 1 88.31 105 ASN B N 1
ATOM 1887 C CA . ASN B 1 105 ? -1.371 18.891 -8.914 1 88.31 105 ASN B CA 1
ATOM 1888 C C . ASN B 1 105 ? -1.918 19.141 -7.516 1 88.31 105 ASN B C 1
ATOM 1890 O O . ASN B 1 105 ? -2.805 19.984 -7.332 1 88.31 105 ASN B O 1
ATOM 1894 N N . ASN B 1 106 ? -1.325 18.453 -6.523 1 86.75 106 ASN B N 1
ATOM 1895 C CA . ASN B 1 106 ? -1.96 18.547 -5.211 1 86.75 106 ASN B CA 1
ATOM 1896 C C . ASN B 1 106 ? -0.983 19.031 -4.148 1 86.75 106 ASN B C 1
ATOM 1898 O O . ASN B 1 106 ? -1.3 19.031 -2.959 1 86.75 106 ASN B O 1
ATOM 1902 N N . GLN B 1 107 ? 0.112 19.5 -4.602 1 84.31 107 GLN B N 1
ATOM 1903 C CA . GLN B 1 107 ? 1.147 19.938 -3.668 1 84.31 107 GLN B CA 1
ATOM 1904 C C . GLN B 1 107 ? 0.677 21.125 -2.838 1 84.31 107 GLN B C 1
ATOM 1906 O O . GLN B 1 107 ? 1.099 21.297 -1.691 1 84.31 107 GLN B O 1
ATOM 1911 N N . ASN B 1 108 ? -0.275 21.844 -3.305 1 87 108 ASN B N 1
ATOM 1912 C CA . ASN B 1 108 ? -0.73 23.047 -2.619 1 87 108 ASN B CA 1
ATOM 1913 C C . ASN B 1 108 ? -2.08 22.844 -1.942 1 87 108 ASN B C 1
ATOM 1915 O O . ASN B 1 108 ? -2.619 23.75 -1.315 1 87 108 ASN B O 1
ATOM 1919 N N . SER B 1 109 ? -2.611 21.688 -2.061 1 85.94 109 SER B N 1
ATOM 1920 C CA . SER B 1 109 ? -3.877 21.375 -1.406 1 85.94 109 SER B CA 1
ATOM 1921 C C . SER B 1 109 ? -3.662 20.984 0.053 1 85.94 109 SER B C 1
ATOM 1923 O O . SER B 1 109 ? -2.83 20.125 0.357 1 85.94 109 SER B O 1
ATOM 1925 N N . SER B 1 110 ? -4.336 21.625 0.913 1 83.38 110 SER B N 1
ATOM 1926 C CA . SER B 1 110 ? -4.207 21.328 2.338 1 83.38 110 SER B CA 1
ATOM 1927 C C . SER B 1 110 ? -4.672 19.906 2.654 1 83.38 110 SER B C 1
ATOM 1929 O O . SER B 1 110 ? -4.133 19.266 3.553 1 83.38 110 SER B O 1
ATOM 1931 N N . SER B 1 111 ? -5.637 19.375 1.917 1 83.44 111 SER B N 1
ATOM 1932 C CA . SER B 1 111 ? -6.219 18.062 2.191 1 83.44 111 SER B CA 1
ATOM 1933 C C . SER B 1 111 ? -5.504 16.969 1.41 1 83.44 111 SER B C 1
ATOM 1935 O O . SER B 1 111 ? -4.992 16.016 1.997 1 83.44 111 SER B O 1
ATOM 1937 N N . LEU B 1 112 ? -5.23 17.219 0.104 1 87.19 112 LEU B N 1
ATOM 1938 C CA . LEU B 1 112 ? -4.723 16.156 -0.76 1 87.19 112 LEU B CA 1
ATOM 1939 C C . LEU B 1 112 ? -3.211 16.016 -0.612 1 87.19 112 LEU B C 1
ATOM 1941 O O . LEU B 1 112 ? -2.643 14.992 -0.992 1 87.19 112 LEU B O 1
ATOM 1945 N N . SER B 1 113 ? -2.639 17.016 0.031 1 88.69 113 SER B N 1
ATOM 1946 C CA . SER B 1 113 ? -1.194 16.953 0.228 1 88.69 113 SER B CA 1
ATOM 1947 C C . SER B 1 113 ? -0.818 15.938 1.298 1 88.69 113 SER B C 1
ATOM 1949 O O . SER B 1 113 ? 0.362 15.641 1.492 1 88.69 113 SER B O 1
ATOM 1951 N N . LYS B 1 114 ? -1.843 15.391 1.948 1 90.94 114 LYS B N 1
ATOM 1952 C CA . LYS B 1 114 ? -1.609 14.414 3.004 1 90.94 114 LYS B CA 1
ATOM 1953 C C . LYS B 1 114 ? -1.715 12.992 2.465 1 90.94 114 LYS B C 1
ATOM 1955 O O . LYS B 1 114 ? -1.689 12.023 3.232 1 90.94 114 LYS B O 1
ATOM 1960 N N . ILE B 1 115 ? -1.856 12.797 1.141 1 92.12 115 ILE B N 1
ATOM 1961 C CA . ILE B 1 115 ? -1.847 11.492 0.477 1 92.12 115 ILE B CA 1
ATOM 1962 C C . ILE B 1 115 ? -0.492 11.266 -0.19 1 92.12 115 ILE B C 1
ATOM 1964 O O . ILE B 1 115 ? -0.07 12.055 -1.038 1 92.12 115 ILE B O 1
ATOM 1968 N N . PHE B 1 116 ? 0.19 10.141 0.155 1 94.06 116 PHE B N 1
ATOM 1969 C CA . PHE B 1 116 ? 1.529 9.867 -0.35 1 94.06 116 PHE B CA 1
ATOM 1970 C C . PHE B 1 116 ? 1.567 8.539 -1.091 1 94.06 116 PHE B C 1
ATOM 1972 O O . PHE B 1 116 ? 1.021 7.539 -0.615 1 94.06 116 PHE B O 1
ATOM 1979 N N . LEU B 1 117 ? 2.139 8.562 -2.262 1 96.31 117 LEU B N 1
ATOM 1980 C CA . LEU B 1 117 ? 2.385 7.344 -3.021 1 96.31 117 LEU B CA 1
ATOM 1981 C C . LEU B 1 117 ? 3.783 6.805 -2.744 1 96.31 117 LEU B C 1
ATOM 1983 O O . LEU B 1 117 ? 4.762 7.555 -2.791 1 96.31 117 LEU B O 1
ATOM 1987 N N . CYS B 1 118 ? 3.867 5.48 -2.418 1 97.06 118 CYS B N 1
ATOM 1988 C CA . CYS B 1 118 ? 5.117 4.863 -1.983 1 97.06 118 CYS B CA 1
ATOM 1989 C C . CYS B 1 118 ? 5.355 3.545 -2.713 1 97.06 118 CYS B C 1
ATOM 1991 O O . CYS B 1 118 ? 4.434 2.984 -3.309 1 97.06 118 CYS B O 1
ATOM 1993 N N . ASP B 1 119 ? 6.508 3.133 -2.748 1 96.38 119 ASP B N 1
ATOM 1994 C CA . ASP B 1 119 ? 6.824 1.759 -3.127 1 96.38 119 ASP B CA 1
ATOM 1995 C C . ASP B 1 119 ? 7.738 1.101 -2.094 1 96.38 119 ASP B C 1
ATOM 1997 O O . ASP B 1 119 ? 8.414 1.79 -1.329 1 96.38 119 ASP B O 1
ATOM 2001 N N . LEU B 1 120 ? 7.598 -0.162 -1.927 1 94.31 120 LEU B N 1
ATOM 2002 C CA . LEU B 1 120 ? 8.414 -0.977 -1.031 1 94.31 120 LEU B CA 1
ATOM 2003 C C . LEU B 1 120 ? 8.82 -2.283 -1.704 1 94.31 120 LEU B C 1
ATOM 2005 O O . LEU B 1 120 ? 7.965 -3.092 -2.068 1 94.31 12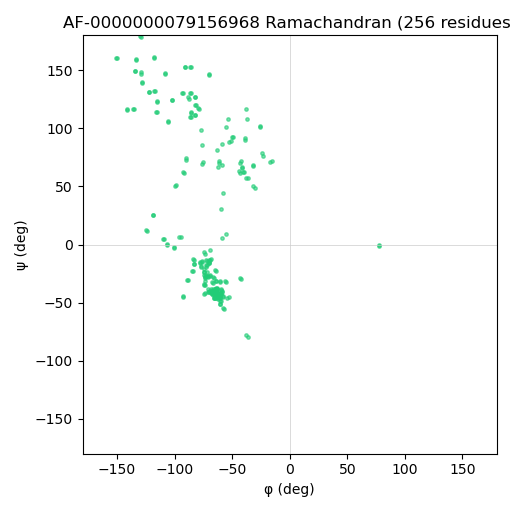0 LEU B O 1
ATOM 2009 N N . GLU B 1 121 ? 10.125 -2.445 -1.887 1 90.62 121 GLU B N 1
ATOM 2010 C CA . GLU B 1 121 ? 10.641 -3.703 -2.416 1 90.62 121 GLU B CA 1
ATOM 2011 C C . GLU B 1 121 ? 10.867 -4.723 -1.302 1 90.62 121 GLU B C 1
ATOM 2013 O O . GLU B 1 121 ? 11.406 -4.387 -0.245 1 90.62 121 GLU B O 1
ATOM 2018 N N . PHE B 1 122 ? 10.312 -5.953 -1.547 1 83 122 PHE B N 1
ATOM 2019 C CA . PHE B 1 122 ? 10.508 -6.992 -0.542 1 83 122 PHE B CA 1
ATOM 2020 C C . PHE B 1 122 ? 10.914 -8.305 -1.194 1 83 122 PHE B C 1
ATOM 2022 O O . PHE B 1 122 ? 10.68 -8.516 -2.387 1 83 122 PHE B O 1
ATOM 2029 N N . SER B 1 123 ? 11.672 -9.023 -0.452 1 80 123 SER B N 1
ATOM 2030 C CA . SER B 1 123 ? 12.109 -10.336 -0.917 1 80 123 SER B CA 1
ATOM 2031 C C . SER B 1 123 ? 11.602 -11.445 -0 1 80 123 SER B C 1
ATOM 2033 O O . SER B 1 123 ? 11.133 -11.18 1.107 1 80 123 SER B O 1
ATOM 2035 N N . GLU B 1 124 ? 11.594 -12.633 -0.507 1 69.81 124 GLU B N 1
ATOM 2036 C CA . GLU B 1 124 ? 11.156 -13.812 0.236 1 69.81 124 GLU B CA 1
ATOM 2037 C C . GLU B 1 124 ? 11.945 -13.969 1.535 1 69.81 124 GLU B C 1
ATOM 2039 O O . GLU B 1 124 ? 11.43 -14.5 2.52 1 69.81 124 GLU B O 1
ATOM 2044 N N . SER B 1 125 ? 13.031 -13.555 1.382 1 64.06 125 SER B N 1
ATOM 2045 C CA . SER B 1 125 ? 13.891 -13.719 2.549 1 64.06 125 SER B CA 1
ATOM 2046 C C . SER B 1 125 ? 13.594 -12.672 3.609 1 64.06 125 SER B C 1
ATOM 2048 O O . SER B 1 125 ? 14.109 -12.742 4.727 1 64.06 125 SER B O 1
ATOM 2050 N N . GLU B 1 126 ? 12.914 -11.727 3.16 1 59.97 126 GLU B N 1
ATOM 2051 C CA . GLU B 1 126 ? 12.641 -10.656 4.113 1 59.97 126 GLU B CA 1
ATOM 2052 C C . GLU B 1 126 ? 11.578 -11.07 5.125 1 59.97 126 GLU B C 1
ATOM 2054 O O . GLU B 1 126 ? 10.445 -11.367 4.758 1 59.97 126 GLU B O 1
ATOM 2059 N N . LYS B 1 127 ? 12.062 -12.023 6.016 1 56.06 127 LYS B N 1
ATOM 2060 C CA . LYS B 1 127 ? 11.242 -12.523 7.113 1 56.06 127 LYS B CA 1
ATOM 2061 C C . LYS B 1 127 ? 10.367 -11.422 7.695 1 56.06 127 LYS B C 1
ATOM 2063 O O . LYS B 1 127 ? 9.156 -11.594 7.859 1 56.06 127 LYS B O 1
ATOM 2068 N N . ASP B 1 128 ? 10.906 -10.531 8.57 1 55 128 ASP B N 1
ATOM 2069 C CA . ASP B 1 128 ? 10.25 -9.82 9.664 1 55 128 ASP B CA 1
ATOM 2070 C C . ASP B 1 128 ? 9.734 -8.461 9.195 1 55 128 ASP B C 1
ATOM 2072 O O . ASP B 1 128 ? 10.492 -7.484 9.156 1 55 128 ASP B O 1
ATOM 2076 N N . PHE B 1 129 ? 8.859 -8.547 8.297 1 54.12 129 PHE B N 1
ATOM 2077 C CA . PHE B 1 129 ? 8.391 -7.195 8.023 1 54.12 129 PHE B CA 1
ATOM 2078 C C . PHE B 1 129 ? 7.926 -6.516 9.305 1 54.12 129 PHE B C 1
ATOM 2080 O O . PHE B 1 129 ? 8.086 -5.305 9.469 1 54.12 129 PHE B O 1
ATOM 2087 N N . LEU B 1 130 ? 7.094 -7.375 10.078 1 50.41 130 LEU B N 1
ATOM 2088 C CA . LEU B 1 130 ? 6.5 -6.863 11.305 1 50.41 130 LEU B CA 1
ATOM 2089 C C . LEU B 1 130 ? 7.102 -7.551 12.523 1 50.41 130 LEU B C 1
ATOM 2091 O O . LEU B 1 130 ? 7.477 -8.727 12.461 1 50.41 130 LEU B O 1
#